Protein AF-A0A7C4CYZ6-F1 (afdb_monomer)

Structure (mmCIF, N/CA/C/O backbone):
data_AF-A0A7C4CYZ6-F1
#
_entry.id   AF-A0A7C4CYZ6-F1
#
loop_
_atom_site.group_PDB
_atom_site.id
_atom_site.type_symbol
_atom_site.label_atom_id
_atom_site.label_alt_id
_atom_site.label_comp_id
_atom_site.label_asym_id
_atom_site.label_entity_id
_atom_site.label_seq_id
_atom_site.pdbx_PDB_ins_code
_atom_site.Cartn_x
_atom_site.Cartn_y
_atom_site.Cartn_z
_atom_site.occupancy
_atom_site.B_iso_or_equiv
_atom_site.auth_seq_id
_atom_site.auth_comp_id
_atom_site.auth_asym_id
_atom_site.auth_atom_id
_atom_site.pdbx_PDB_model_num
ATOM 1 N N . MET A 1 1 ? -16.172 -1.487 -44.118 1.00 36.59 1 MET A N 1
ATOM 2 C CA . MET A 1 1 ? -16.147 -0.476 -43.038 1.00 36.59 1 MET A CA 1
ATOM 3 C C . MET A 1 1 ? -14.698 -0.252 -42.624 1.00 36.59 1 MET A C 1
ATOM 5 O O . MET A 1 1 ? -14.165 -1.010 -41.824 1.00 36.59 1 MET A O 1
ATOM 9 N N . GLN A 1 2 ? -14.034 0.709 -43.271 1.00 26.53 2 GLN A N 1
ATOM 10 C CA . GLN A 1 2 ? -12.641 1.084 -43.005 1.00 26.53 2 GLN A CA 1
ATOM 11 C C . GLN A 1 2 ? -12.553 1.828 -41.669 1.00 26.53 2 GLN A C 1
ATOM 13 O O . GLN A 1 2 ? -13.252 2.816 -41.460 1.00 26.53 2 GLN A O 1
ATOM 18 N N . ARG A 1 3 ? -11.702 1.335 -40.767 1.00 27.83 3 ARG A N 1
ATOM 19 C CA . ARG A 1 3 ? -11.314 2.029 -39.537 1.00 27.83 3 ARG A CA 1
ATOM 20 C C . ARG A 1 3 ? -10.273 3.088 -39.902 1.00 27.83 3 ARG A C 1
ATOM 22 O O . ARG A 1 3 ? -9.209 2.736 -40.405 1.00 27.83 3 ARG A O 1
ATOM 29 N N . LEU A 1 4 ? -10.595 4.363 -39.677 1.00 26.20 4 LEU A N 1
ATOM 30 C CA . LEU A 1 4 ? -9.618 5.450 -39.722 1.00 26.20 4 LEU A CA 1
ATOM 31 C C . LEU A 1 4 ? -8.568 5.211 -38.626 1.00 26.20 4 LEU A C 1
ATOM 33 O O . LEU A 1 4 ? -8.878 5.266 -37.439 1.00 26.20 4 LEU A O 1
ATOM 37 N N . LEU A 1 5 ? -7.331 4.948 -39.040 1.00 27.44 5 LEU A N 1
ATOM 38 C CA . LEU A 1 5 ? -6.142 5.095 -38.209 1.00 27.44 5 LEU A CA 1
ATOM 39 C C . LEU A 1 5 ? -5.816 6.589 -38.145 1.00 27.44 5 LEU A C 1
ATOM 41 O O . LEU A 1 5 ? -5.406 7.177 -39.144 1.00 27.44 5 LEU A O 1
ATOM 45 N N . ALA A 1 6 ? -6.022 7.211 -36.986 1.00 26.47 6 ALA A N 1
ATOM 46 C CA . ALA A 1 6 ? -5.481 8.534 -36.717 1.00 26.47 6 ALA A CA 1
ATOM 47 C C . ALA A 1 6 ? -3.963 8.392 -36.521 1.00 26.47 6 ALA A C 1
ATOM 49 O O . ALA A 1 6 ? -3.507 7.925 -35.479 1.00 26.47 6 ALA A O 1
ATOM 50 N N . LEU A 1 7 ? -3.182 8.744 -37.547 1.00 25.31 7 LEU A N 1
ATOM 51 C CA . LEU A 1 7 ? -1.745 8.965 -37.399 1.00 25.31 7 LEU A CA 1
ATOM 52 C C . LEU A 1 7 ? -1.545 10.212 -36.528 1.00 25.31 7 LEU A C 1
ATOM 54 O O . LEU A 1 7 ? -1.762 11.332 -36.990 1.00 25.31 7 LEU A O 1
ATOM 58 N N . LEU A 1 8 ? -1.110 10.025 -35.281 1.00 26.19 8 LEU A N 1
ATOM 59 C CA . LEU A 1 8 ? -0.457 11.091 -34.527 1.00 26.19 8 LEU A CA 1
ATOM 60 C C . LEU A 1 8 ? 0.902 11.361 -35.181 1.00 26.19 8 LEU A C 1
ATOM 62 O O . LEU A 1 8 ? 1.831 10.560 -35.087 1.00 26.19 8 LEU A O 1
ATOM 66 N N . ALA A 1 9 ? 1.001 12.487 -35.881 1.00 23.81 9 ALA A N 1
ATOM 67 C CA . ALA A 1 9 ? 2.264 13.005 -36.373 1.00 23.81 9 ALA A CA 1
ATOM 68 C C . ALA A 1 9 ? 3.066 13.565 -35.188 1.00 23.81 9 ALA A C 1
ATOM 70 O O . ALA A 1 9 ? 2.771 14.645 -34.681 1.00 23.81 9 ALA A O 1
ATOM 71 N N . VAL A 1 10 ? 4.084 12.826 -34.744 1.00 27.31 10 VAL A N 1
ATOM 72 C CA . VAL A 1 10 ? 5.100 13.338 -33.819 1.00 27.31 10 VAL A CA 1
ATOM 73 C C . VAL A 1 10 ? 6.021 14.253 -34.622 1.00 27.31 10 VAL A C 1
ATOM 75 O O . VAL A 1 10 ? 6.873 13.792 -35.380 1.00 27.31 10 VAL A O 1
ATOM 78 N N . VAL A 1 11 ? 5.835 15.564 -34.486 1.00 26.06 11 VAL A N 1
ATOM 79 C CA . VAL A 1 11 ? 6.785 16.548 -35.010 1.00 26.06 11 VAL A CA 1
ATOM 80 C C . VAL A 1 11 ? 7.950 16.627 -34.026 1.00 26.06 11 VAL A C 1
ATOM 82 O O . VAL A 1 11 ? 7.894 17.340 -33.028 1.00 26.06 11 VAL A O 1
ATOM 85 N N . ALA A 1 12 ? 9.008 15.862 -34.289 1.00 27.45 12 ALA A N 1
ATOM 86 C CA . ALA A 1 12 ? 10.264 15.990 -33.564 1.00 27.45 12 ALA A CA 1
ATOM 87 C C . ALA A 1 12 ? 11.017 17.224 -34.082 1.00 27.45 12 ALA A C 1
ATOM 89 O O . ALA A 1 12 ? 11.627 17.196 -35.152 1.00 27.45 12 ALA A O 1
ATOM 90 N N . VAL A 1 13 ? 10.977 18.322 -33.327 1.00 28.62 13 VAL A N 1
ATOM 91 C CA . VAL A 1 13 ? 11.904 19.439 -33.534 1.00 28.62 13 VAL A CA 1
ATOM 92 C C . VAL A 1 13 ? 13.263 19.003 -32.990 1.00 28.62 13 VAL A C 1
ATOM 94 O O . VAL A 1 13 ? 13.488 18.977 -31.782 1.00 28.62 13 VAL A O 1
ATOM 97 N N . VAL A 1 14 ? 14.170 18.613 -33.887 1.00 29.91 14 VAL A N 1
ATOM 98 C CA . VAL A 1 14 ? 15.553 18.270 -33.537 1.00 29.91 14 VAL A CA 1
ATOM 99 C C . VAL A 1 14 ? 16.339 19.567 -33.344 1.00 29.91 14 VAL A C 1
ATOM 101 O O . VAL A 1 14 ? 16.878 20.136 -34.291 1.00 29.91 14 VAL A O 1
ATOM 104 N N . GLY A 1 15 ? 16.374 20.052 -32.104 1.00 28.77 15 GLY A N 1
ATOM 105 C CA . GLY A 1 15 ? 17.320 21.069 -31.650 1.00 28.77 15 GLY A CA 1
ATOM 106 C C . GLY A 1 15 ? 18.630 20.411 -31.218 1.00 28.77 15 GLY A C 1
ATOM 107 O O . GLY A 1 15 ? 18.645 19.538 -30.354 1.00 28.77 15 GLY A O 1
ATOM 108 N N . SER A 1 16 ? 19.737 20.808 -31.836 1.00 29.73 16 SER A N 1
ATOM 109 C CA . SER A 1 16 ? 21.085 20.322 -31.539 1.00 29.73 16 SER A CA 1
ATOM 110 C C . SER A 1 16 ? 21.585 20.767 -30.156 1.00 29.73 16 SER A C 1
ATOM 112 O O . SER A 1 16 ? 21.611 21.964 -29.879 1.00 29.73 16 SER A O 1
ATOM 114 N N . GLY A 1 17 ? 22.117 19.829 -29.362 1.00 34.50 17 GLY A N 1
ATOM 115 C CA . GLY A 1 17 ? 23.226 20.117 -28.439 1.00 34.50 17 GLY A CA 1
ATOM 116 C C . GLY A 1 17 ? 22.916 20.400 -26.963 1.00 34.50 17 GLY A C 1
ATOM 117 O O . GLY A 1 17 ? 23.613 21.213 -26.369 1.00 34.50 17 GLY A O 1
ATOM 118 N N . ALA A 1 18 ? 21.949 19.718 -26.347 1.00 38.53 18 ALA A N 1
ATOM 119 C CA . ALA A 1 18 ? 21.855 19.581 -24.887 1.00 38.53 18 ALA A CA 1
ATOM 120 C C . ALA A 1 18 ? 21.268 18.201 -24.556 1.00 38.53 18 ALA A C 1
ATOM 122 O O . ALA A 1 18 ? 20.402 17.720 -25.287 1.00 38.53 18 ALA A O 1
ATOM 123 N N . GLN A 1 19 ? 21.748 17.535 -23.499 1.00 52.56 19 GLN A N 1
ATOM 124 C CA . GLN A 1 19 ? 21.093 16.311 -23.024 1.00 52.56 19 GLN A CA 1
ATOM 125 C C . GLN A 1 19 ? 19.620 16.633 -22.709 1.00 52.56 19 GLN A C 1
ATOM 127 O O . GLN A 1 19 ? 19.361 17.685 -22.117 1.00 52.56 19 GLN A O 1
ATOM 132 N N . PRO A 1 20 ? 18.658 15.791 -23.130 1.00 66.81 20 PRO A N 1
ATOM 133 C CA . PRO A 1 20 ? 17.247 16.060 -22.897 1.00 66.81 20 PRO A CA 1
ATOM 134 C C . PRO A 1 20 ? 16.978 16.139 -21.394 1.00 66.81 20 PRO A C 1
ATOM 136 O O . PRO A 1 20 ? 17.508 15.340 -20.622 1.00 66.81 20 PRO A O 1
ATOM 139 N N . LEU A 1 21 ? 16.166 17.116 -20.993 1.00 83.94 21 LEU A N 1
ATOM 140 C CA . LEU A 1 21 ? 15.685 17.247 -19.624 1.00 83.94 21 LEU A CA 1
ATOM 141 C C . LEU A 1 21 ? 14.997 15.939 -19.211 1.00 83.94 21 LEU A C 1
ATOM 143 O O . LEU A 1 21 ? 14.048 15.497 -19.859 1.00 83.94 21 LEU A O 1
ATOM 147 N N . GLU A 1 22 ? 15.470 15.321 -18.139 1.00 90.12 22 GLU A N 1
ATOM 148 C CA . GLU A 1 22 ? 14.852 14.135 -17.569 1.00 90.12 22 GLU A CA 1
ATOM 149 C C . GLU A 1 22 ? 13.747 14.572 -16.606 1.00 90.12 22 GLU A C 1
ATOM 151 O O . GLU A 1 22 ? 13.997 15.278 -15.633 1.00 90.12 22 GLU A O 1
ATOM 156 N N . ILE A 1 23 ? 12.508 14.170 -16.882 1.00 92.75 23 ILE A N 1
ATOM 157 C CA . ILE A 1 23 ? 11.365 14.400 -15.995 1.00 92.75 23 ILE A CA 1
ATOM 158 C C . ILE A 1 23 ? 10.938 13.035 -15.473 1.00 92.75 23 ILE A C 1
ATOM 160 O O . ILE A 1 23 ? 10.479 12.198 -16.252 1.00 92.75 23 ILE A O 1
ATOM 164 N N . VAL A 1 24 ? 11.084 12.798 -14.175 1.00 92.00 24 VAL A N 1
ATOM 165 C CA . VAL A 1 24 ? 10.643 11.580 -13.489 1.00 92.00 24 VAL A CA 1
ATOM 166 C C . VAL A 1 24 ? 9.426 11.908 -12.636 1.00 92.00 24 VAL A C 1
ATOM 168 O O . VAL A 1 24 ? 9.426 12.899 -11.914 1.00 92.00 24 VAL A O 1
ATOM 171 N N . VAL A 1 25 ? 8.386 11.087 -12.749 1.00 91.56 25 VAL A N 1
ATOM 172 C CA . VAL A 1 25 ? 7.200 11.145 -11.888 1.00 91.56 25 VAL A CA 1
ATOM 173 C C . VAL A 1 25 ? 7.366 10.071 -10.826 1.00 91.56 25 VAL A C 1
ATOM 175 O O . VAL A 1 25 ? 7.705 8.939 -11.176 1.00 91.56 25 VAL A O 1
ATOM 178 N N . ASP A 1 26 ? 7.155 10.431 -9.568 1.00 87.19 26 ASP A N 1
ATOM 179 C CA . ASP A 1 26 ? 7.154 9.513 -8.438 1.00 87.19 26 ASP A CA 1
ATOM 180 C C . ASP A 1 26 ? 5.806 9.597 -7.694 1.00 87.19 26 ASP A C 1
ATOM 182 O O . ASP A 1 26 ? 5.390 10.703 -7.331 1.00 87.19 26 ASP A O 1
ATOM 186 N N . PRO A 1 27 ? 5.100 8.469 -7.493 1.00 84.12 27 PRO A N 1
ATOM 187 C CA . PRO A 1 27 ? 5.407 7.143 -8.046 1.00 84.12 27 PRO A CA 1
ATOM 188 C C . PRO A 1 27 ? 5.305 7.113 -9.585 1.00 84.12 27 PRO A C 1
ATOM 190 O O . PRO A 1 27 ? 4.604 7.927 -10.182 1.00 84.12 27 PRO A O 1
ATOM 193 N N . GLU A 1 28 ? 5.993 6.168 -10.246 1.00 80.62 28 GLU A N 1
ATOM 194 C CA . GLU A 1 28 ? 6.045 6.082 -11.726 1.00 80.62 28 GLU A CA 1
ATOM 195 C C . GLU A 1 28 ? 4.651 5.923 -12.371 1.00 80.62 28 GLU A C 1
ATOM 197 O O . GLU A 1 28 ? 4.424 6.397 -13.486 1.00 80.62 28 GLU A O 1
ATOM 202 N N . TRP A 1 29 ? 3.714 5.310 -11.640 1.00 79.69 29 TRP A N 1
ATOM 203 C CA . TRP A 1 29 ? 2.326 5.058 -12.041 1.00 79.69 29 TRP A CA 1
ATOM 204 C C . TRP A 1 29 ? 1.375 5.481 -10.912 1.00 79.69 29 TRP A C 1
ATOM 206 O O . TRP A 1 29 ? 0.921 4.617 -10.158 1.00 79.69 29 TRP A O 1
ATOM 216 N N . PRO A 1 30 ? 1.124 6.791 -10.734 1.00 85.12 30 PRO A N 1
ATOM 217 C CA . PRO A 1 30 ? 0.329 7.271 -9.615 1.00 85.12 30 PRO A CA 1
ATOM 218 C C . PRO A 1 30 ? -1.150 6.938 -9.791 1.00 85.12 30 PRO A C 1
ATOM 220 O O . PRO A 1 30 ? -1.678 6.964 -10.905 1.00 85.12 30 PRO A O 1
ATOM 223 N N . ASP A 1 31 ? -1.838 6.681 -8.688 1.00 83.94 31 ASP A N 1
ATOM 224 C CA . ASP A 1 31 ? -3.295 6.731 -8.611 1.00 83.94 31 ASP A CA 1
ATOM 225 C C . ASP A 1 31 ? -3.781 8.050 -7.974 1.00 83.94 31 ASP A C 1
ATOM 227 O O . ASP A 1 31 ? -2.986 8.905 -7.578 1.00 83.94 31 ASP A O 1
ATOM 231 N N . TYR A 1 32 ? -5.099 8.272 -7.931 1.00 81.94 32 TYR A N 1
ATOM 232 C CA . TYR A 1 32 ? -5.665 9.527 -7.410 1.00 81.94 32 TYR A CA 1
ATOM 233 C C . TYR A 1 32 ? -5.473 9.721 -5.891 1.00 81.94 32 TYR A C 1
ATOM 235 O O . TYR A 1 32 ? -5.724 10.818 -5.379 1.00 81.94 32 TYR A O 1
ATOM 243 N N . ASP A 1 33 ? -5.061 8.678 -5.165 1.00 79.69 33 ASP A N 1
ATOM 244 C CA . ASP A 1 33 ? -4.754 8.722 -3.739 1.00 79.69 33 ASP A CA 1
ATOM 245 C C . ASP A 1 33 ? -3.250 8.911 -3.458 1.00 79.69 33 ASP A C 1
ATOM 247 O O . ASP A 1 33 ? -2.870 9.175 -2.312 1.00 79.69 33 ASP A O 1
ATOM 251 N N . ASP A 1 34 ? -2.389 8.856 -4.473 1.00 82.00 34 ASP A N 1
ATOM 252 C CA . ASP A 1 34 ? -0.954 9.088 -4.322 1.00 82.00 34 ASP A CA 1
ATOM 253 C C . ASP A 1 34 ? -0.619 10.589 -4.236 1.00 82.00 34 ASP A C 1
ATOM 255 O O . ASP A 1 34 ? -1.148 11.432 -4.967 1.00 82.00 34 ASP A O 1
ATOM 259 N N . ALA A 1 35 ? 0.311 10.942 -3.343 1.00 90.06 35 ALA A N 1
ATOM 260 C CA . ALA A 1 35 ? 0.964 12.248 -3.376 1.00 90.06 35 ALA A CA 1
ATOM 261 C C . ALA A 1 35 ? 2.105 12.199 -4.400 1.00 90.06 35 ALA A C 1
ATOM 263 O O . ALA A 1 35 ? 3.079 11.480 -4.205 1.00 90.06 35 ALA A O 1
ATOM 264 N N . ILE A 1 36 ? 1.965 12.956 -5.485 1.00 93.06 36 ILE A N 1
ATOM 265 C CA . ILE A 1 36 ? 2.860 12.917 -6.639 1.00 93.06 36 ILE A CA 1
ATOM 266 C C . ILE A 1 36 ? 3.978 13.943 -6.464 1.00 93.06 36 ILE A C 1
ATOM 268 O O . ILE A 1 36 ? 3.720 15.110 -6.149 1.00 93.06 36 ILE A O 1
ATOM 272 N N . THR A 1 37 ? 5.207 13.526 -6.752 1.00 95.06 37 THR A N 1
ATOM 273 C CA . THR A 1 37 ? 6.396 14.383 -6.802 1.00 95.06 37 THR A CA 1
ATOM 274 C C . THR A 1 37 ? 7.072 14.246 -8.160 1.00 95.06 37 THR A C 1
ATOM 276 O O . THR A 1 37 ? 7.213 13.149 -8.696 1.00 95.06 37 THR A O 1
ATOM 279 N N . LEU A 1 38 ? 7.495 15.369 -8.743 1.00 94.94 38 LEU A N 1
ATOM 280 C CA . LEU A 1 38 ? 8.320 15.369 -9.947 1.00 94.94 38 LEU A CA 1
ATOM 281 C C . LEU A 1 38 ? 9.786 15.567 -9.583 1.00 94.94 38 LEU A C 1
ATOM 283 O O . LEU A 1 38 ? 10.131 16.515 -8.877 1.00 94.94 38 LEU A O 1
ATOM 287 N N . TYR A 1 39 ? 10.647 14.738 -10.157 1.00 94.00 39 TYR A N 1
ATOM 288 C CA . TYR A 1 39 ? 12.087 14.945 -10.160 1.00 94.00 39 TYR A CA 1
ATOM 289 C C . TYR A 1 39 ? 12.519 15.396 -11.551 1.00 94.00 39 TYR A C 1
ATOM 291 O O . TYR A 1 39 ? 12.399 14.658 -12.528 1.00 94.00 39 TYR A O 1
ATOM 299 N N . ILE A 1 40 ? 13.003 16.631 -11.644 1.00 93.44 40 ILE A N 1
ATOM 300 C CA . ILE A 1 40 ? 13.473 17.229 -12.893 1.00 93.44 40 ILE A CA 1
ATOM 301 C C . ILE A 1 40 ? 15.000 17.269 -12.850 1.00 93.44 40 ILE A C 1
ATOM 303 O O . ILE A 1 40 ? 15.592 17.935 -11.996 1.00 93.44 40 ILE A O 1
ATOM 307 N N . GLY A 1 41 ? 15.633 16.540 -13.764 1.00 90.06 41 GLY A N 1
ATOM 308 C CA . GLY A 1 41 ? 17.074 16.347 -13.855 1.00 90.06 41 GLY A CA 1
ATOM 309 C C . GLY A 1 41 ? 17.640 16.750 -15.215 1.00 90.06 41 GLY A C 1
ATOM 310 O O . GLY A 1 41 ? 16.952 16.723 -16.232 1.00 90.06 41 GLY A O 1
ATOM 311 N N . GLY A 1 42 ? 18.914 17.129 -15.255 1.00 88.50 42 GLY A N 1
ATOM 312 C CA . GLY A 1 42 ? 19.623 17.378 -16.511 1.00 88.50 42 GLY A CA 1
ATOM 313 C C . GLY A 1 42 ? 20.919 18.151 -16.313 1.00 88.50 42 GLY A C 1
ATOM 314 O O . GLY A 1 42 ? 21.457 18.227 -15.208 1.00 88.50 42 GLY A O 1
ATOM 315 N N . THR A 1 43 ? 21.412 18.758 -17.386 1.00 85.50 43 THR A N 1
ATOM 316 C CA . THR A 1 43 ? 22.559 19.674 -17.357 1.00 85.50 43 THR A CA 1
ATOM 317 C C . THR A 1 43 ? 22.129 21.067 -17.792 1.00 85.50 43 THR A C 1
ATOM 319 O O . THR A 1 43 ? 21.413 21.210 -18.781 1.00 85.50 43 THR A O 1
ATOM 322 N N . TRP A 1 44 ? 22.598 22.089 -17.086 1.00 87.44 44 TRP A N 1
ATOM 323 C CA . TRP A 1 44 ? 22.411 23.493 -17.431 1.00 87.44 44 TRP A CA 1
ATOM 324 C C . TRP A 1 44 ? 23.740 24.131 -17.822 1.00 87.44 44 TRP A C 1
ATOM 326 O O . TRP A 1 44 ? 24.771 23.792 -17.255 1.00 87.44 44 TRP A O 1
ATOM 336 N N . ASP A 1 45 ? 23.729 25.057 -18.772 1.00 86.19 45 ASP A N 1
ATOM 337 C CA . ASP A 1 45 ? 24.924 25.599 -19.430 1.00 86.19 45 ASP A CA 1
ATOM 338 C C . ASP A 1 45 ? 25.466 26.898 -18.806 1.00 86.19 45 ASP A C 1
ATOM 340 O O . ASP A 1 45 ? 26.386 27.521 -19.350 1.00 86.19 45 ASP A O 1
ATOM 344 N N . SER A 1 46 ? 24.936 27.312 -17.651 1.00 83.56 46 SER A N 1
ATOM 345 C CA . SER A 1 46 ? 25.409 28.497 -16.930 1.00 83.56 46 SER A CA 1
ATOM 346 C C . SER A 1 46 ? 25.332 28.379 -15.403 1.00 83.56 46 SER A C 1
ATOM 348 O O . SER A 1 46 ? 24.643 27.519 -14.858 1.00 83.56 46 SER A O 1
ATOM 350 N N . LEU A 1 47 ? 25.996 29.305 -14.693 1.00 83.88 47 LEU A N 1
ATOM 351 C CA . LEU A 1 47 ? 25.853 29.464 -13.233 1.00 83.88 47 LEU A CA 1
ATOM 352 C C . LEU A 1 47 ? 24.440 29.891 -12.803 1.00 83.88 47 LEU A C 1
ATOM 354 O O . LEU A 1 47 ? 24.089 29.772 -11.632 1.00 83.88 47 LEU A O 1
ATOM 358 N N . CYS A 1 48 ? 23.628 30.386 -13.734 1.00 86.25 48 CYS A N 1
ATOM 359 C CA . CYS A 1 48 ? 22.252 30.792 -13.486 1.00 86.25 48 CYS A CA 1
ATOM 360 C C . CYS A 1 48 ? 21.322 29.590 -13.655 1.00 86.25 48 CYS A C 1
ATOM 362 O O . CYS A 1 48 ? 20.503 29.544 -14.574 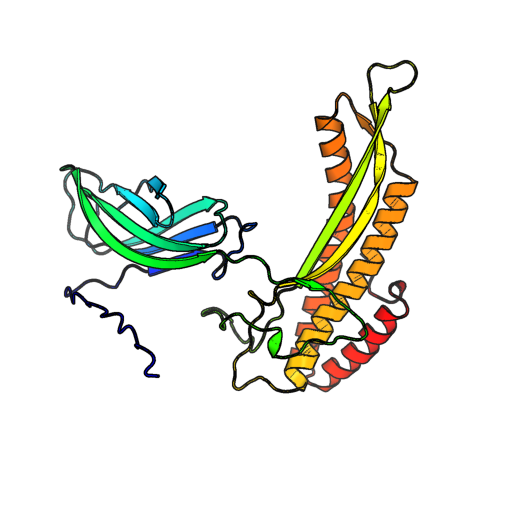1.00 86.25 48 CYS A O 1
ATOM 364 N N . THR A 1 49 ? 21.493 28.586 -12.795 1.00 85.75 49 THR A N 1
ATOM 365 C CA . THR A 1 49 ? 20.657 27.385 -12.808 1.00 85.75 49 THR A CA 1
ATOM 366 C C . THR A 1 49 ? 19.196 27.745 -12.501 1.00 85.75 49 THR A C 1
ATOM 368 O O . THR A 1 49 ? 18.938 28.553 -11.602 1.00 85.75 49 THR A O 1
ATOM 371 N N . PRO A 1 50 ? 18.223 27.181 -13.242 1.00 89.12 50 PRO A N 1
ATOM 372 C CA . PRO A 1 50 ? 16.810 27.403 -12.977 1.00 89.12 50 PRO A CA 1
ATOM 373 C C . PRO A 1 50 ? 16.445 26.944 -11.569 1.00 89.12 50 PRO A C 1
ATOM 375 O O . PRO A 1 50 ? 16.868 25.875 -11.126 1.00 89.12 50 PRO A O 1
ATOM 378 N N . ARG A 1 51 ? 15.642 27.750 -10.878 1.00 88.75 51 ARG A N 1
ATOM 379 C CA . ARG A 1 51 ? 15.216 27.497 -9.497 1.00 88.75 51 ARG A CA 1
ATOM 380 C C . ARG A 1 51 ? 13.792 27.991 -9.250 1.00 88.75 51 ARG A C 1
ATOM 382 O O . ARG A 1 51 ? 13.128 28.458 -10.174 1.00 88.75 51 ARG A O 1
ATOM 389 N N . ASP A 1 52 ? 13.356 27.891 -7.997 1.00 90.56 52 ASP A N 1
ATOM 390 C CA . ASP A 1 52 ? 12.071 28.391 -7.500 1.00 90.56 52 ASP A CA 1
ATOM 391 C C . ASP A 1 52 ? 10.873 27.846 -8.300 1.00 90.56 52 ASP A C 1
ATOM 393 O O . ASP A 1 52 ? 10.142 28.623 -8.924 1.00 90.56 52 ASP A O 1
ATOM 397 N N . PRO A 1 53 ? 10.682 26.509 -8.329 1.00 93.19 53 PRO A N 1
ATOM 398 C CA . PRO A 1 53 ? 9.622 25.893 -9.113 1.00 93.19 53 PRO A CA 1
ATOM 399 C C . PRO A 1 53 ? 8.246 26.369 -8.643 1.00 93.19 53 PRO A C 1
ATOM 401 O O . PRO A 1 53 ? 7.872 26.209 -7.482 1.00 93.19 53 PRO A O 1
ATOM 404 N N . LYS A 1 54 ? 7.471 26.931 -9.571 1.00 94.44 54 LYS A N 1
ATOM 405 C CA . LYS A 1 54 ? 6.063 27.280 -9.372 1.00 94.44 54 LYS A CA 1
ATOM 406 C C . LYS A 1 54 ? 5.196 26.349 -10.198 1.00 94.44 54 LYS A C 1
ATOM 408 O O . LYS A 1 54 ? 5.311 26.312 -11.422 1.00 94.44 54 LYS A O 1
ATOM 413 N N . VAL A 1 55 ? 4.328 25.614 -9.515 1.00 95.12 55 VAL A N 1
ATOM 414 C CA . VAL A 1 55 ? 3.420 24.647 -10.129 1.00 95.12 55 VAL A CA 1
ATOM 415 C C . VAL A 1 55 ? 2.050 25.278 -10.323 1.00 95.12 55 VAL A C 1
ATOM 417 O O . VAL A 1 55 ? 1.523 25.936 -9.428 1.00 95.12 55 VAL A O 1
ATOM 420 N N . SER A 1 56 ? 1.461 25.038 -11.487 1.00 94.56 56 SER A N 1
ATOM 421 C CA . SER A 1 56 ? 0.051 25.312 -11.759 1.00 94.56 56 SER A CA 1
ATOM 422 C C . SER A 1 56 ? -0.551 24.143 -12.524 1.00 94.56 56 SER A C 1
ATOM 424 O O . SER A 1 56 ? 0.088 23.605 -13.429 1.00 94.56 56 SER A O 1
ATOM 426 N N . VAL A 1 57 ? -1.768 23.753 -12.154 1.00 92.69 57 VAL A N 1
ATOM 427 C CA . VAL A 1 57 ? -2.513 22.678 -12.812 1.00 92.69 57 VAL A CA 1
ATOM 428 C C . VAL A 1 57 ? -3.720 23.305 -13.496 1.00 92.69 57 VAL A C 1
ATOM 430 O O . VAL A 1 57 ? -4.613 23.830 -12.834 1.00 92.69 57 VAL A O 1
ATOM 433 N N . GLU A 1 58 ? -3.727 23.276 -14.825 1.00 90.88 58 GLU A N 1
ATOM 434 C CA . GLU A 1 58 ? -4.780 23.844 -15.667 1.00 90.88 58 GLU A CA 1
ATOM 435 C C . GLU A 1 58 ? -5.395 22.713 -16.498 1.00 90.88 58 GLU A C 1
ATOM 437 O O . GLU A 1 58 ? -4.843 22.282 -17.511 1.00 90.88 58 GLU A O 1
ATOM 442 N N . GLY A 1 59 ? -6.530 22.179 -16.040 1.00 90.25 59 GLY A N 1
ATOM 443 C CA . GLY A 1 59 ? -7.149 21.009 -16.664 1.00 90.25 59 GLY A CA 1
ATOM 444 C C . GLY A 1 59 ? -6.229 19.784 -16.613 1.00 90.25 59 GLY A C 1
ATOM 445 O O . GLY A 1 59 ? -5.935 19.280 -15.532 1.00 90.25 59 GLY A O 1
ATOM 446 N N . ALA A 1 60 ? -5.793 19.315 -17.784 1.00 91.94 60 ALA A N 1
ATOM 447 C CA . ALA A 1 60 ? -4.894 18.169 -17.950 1.00 91.94 60 ALA A CA 1
ATOM 448 C C . ALA A 1 60 ? -3.409 18.567 -18.080 1.00 91.94 60 ALA A C 1
ATOM 450 O O . ALA A 1 60 ? -2.559 17.715 -18.321 1.00 91.94 60 ALA A O 1
ATOM 451 N N . THR A 1 61 ? -3.066 19.848 -17.932 1.00 95.50 61 THR A N 1
ATOM 452 C CA . THR A 1 61 ? -1.680 20.314 -18.063 1.00 95.50 61 THR A CA 1
ATOM 453 C C . THR A 1 61 ? -1.112 20.698 -16.701 1.00 95.50 61 THR A C 1
ATOM 455 O O . THR A 1 61 ? -1.640 21.577 -16.018 1.00 95.50 61 THR A O 1
ATOM 458 N N . VAL A 1 62 ? -0.001 20.066 -16.323 1.00 96.25 62 VAL A N 1
ATOM 459 C CA . VAL A 1 62 ? 0.813 20.440 -15.162 1.00 96.25 62 VAL A CA 1
ATOM 460 C C . VAL A 1 62 ? 1.954 21.321 -15.656 1.00 96.25 62 VAL A C 1
ATOM 462 O O . VAL A 1 62 ? 2.917 20.840 -16.250 1.00 96.25 62 VAL A 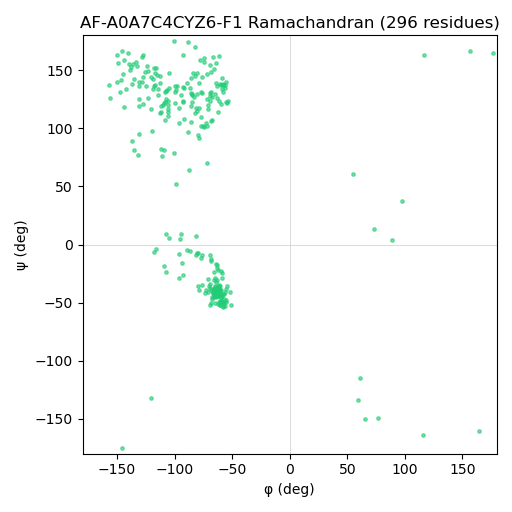O 1
ATOM 465 N N . ARG A 1 63 ? 1.860 22.629 -15.421 1.00 96.31 63 ARG A N 1
ATOM 466 C CA . ARG A 1 63 ? 2.923 23.577 -15.773 1.00 96.31 63 ARG A CA 1
ATOM 467 C C . ARG A 1 63 ? 3.859 23.779 -14.593 1.00 96.31 63 ARG A C 1
ATOM 469 O O . ARG A 1 63 ? 3.422 24.217 -13.527 1.00 96.31 63 ARG A O 1
ATOM 476 N N . VAL A 1 64 ? 5.144 23.521 -14.816 1.00 96.38 64 VAL A N 1
ATOM 477 C CA . VAL A 1 64 ? 6.228 23.814 -13.874 1.00 96.38 64 VAL A CA 1
ATOM 478 C C . VAL A 1 64 ? 7.033 24.988 -14.418 1.00 96.38 64 VAL A C 1
ATOM 480 O O . VAL A 1 64 ? 7.783 24.838 -15.380 1.00 96.38 64 VAL A O 1
ATOM 483 N N . ARG A 1 65 ? 6.877 26.159 -13.796 1.00 95.31 65 ARG A N 1
ATOM 484 C CA . ARG A 1 65 ? 7.641 27.369 -14.121 1.00 95.31 65 ARG A CA 1
ATOM 485 C C . ARG A 1 65 ? 8.872 27.481 -13.247 1.00 95.31 65 ARG A C 1
ATOM 487 O O . ARG A 1 65 ? 8.756 27.569 -12.028 1.00 95.31 65 ARG A O 1
ATOM 494 N N . LEU A 1 66 ? 10.031 27.550 -13.881 1.00 93.69 66 LEU A N 1
ATOM 495 C CA . LEU A 1 66 ? 11.317 27.799 -13.244 1.00 93.69 66 LEU A CA 1
ATOM 496 C C . LEU A 1 66 ? 11.759 29.235 -13.526 1.00 93.69 66 LEU A C 1
ATOM 498 O O . LEU A 1 66 ? 11.479 29.773 -14.595 1.00 93.69 66 LEU A O 1
ATOM 502 N N . SER A 1 67 ? 12.475 29.854 -12.595 1.00 91.88 67 SER A N 1
ATOM 503 C CA . SER A 1 67 ? 13.007 31.211 -12.765 1.00 91.88 67 SER A CA 1
ATOM 504 C C . SER A 1 67 ? 14.523 31.165 -12.941 1.00 91.88 67 SER A C 1
ATOM 506 O O . SER A 1 67 ? 15.215 30.514 -12.153 1.00 91.88 67 SER A O 1
ATOM 508 N N . VAL A 1 68 ? 15.052 31.858 -13.956 1.00 88.81 68 VAL A N 1
ATOM 509 C CA . VAL A 1 68 ? 16.504 32.071 -14.090 1.00 88.81 68 VAL A CA 1
ATOM 510 C C . VAL A 1 68 ? 16.913 33.284 -13.252 1.00 88.81 68 VAL A C 1
ATOM 512 O O . VAL A 1 68 ? 16.317 34.353 -13.402 1.00 88.81 68 VAL A O 1
ATOM 515 N N . PRO A 1 69 ? 17.938 33.170 -12.391 1.00 85.31 69 PRO A N 1
ATOM 516 C CA . PRO A 1 69 ? 18.504 34.323 -11.700 1.00 85.31 69 PRO A CA 1
ATOM 517 C C . PRO A 1 69 ? 18.979 35.402 -12.687 1.00 85.31 69 PRO A C 1
ATOM 519 O O . PRO A 1 69 ? 19.626 35.094 -13.685 1.00 85.31 69 PRO A O 1
ATOM 522 N N . GLY A 1 70 ? 18.694 36.674 -12.398 1.00 79.31 70 GLY A N 1
ATOM 523 C CA . GLY A 1 70 ? 19.282 37.797 -13.133 1.00 79.31 70 GLY A CA 1
ATOM 524 C C . GLY A 1 70 ? 20.747 38.044 -12.760 1.00 79.31 70 GLY A C 1
ATOM 525 O O . GLY A 1 70 ? 21.200 37.640 -11.690 1.00 79.31 70 GLY A O 1
ATOM 526 N N . GLY A 1 71 ? 21.476 38.752 -13.627 1.00 81.19 71 GLY A N 1
ATOM 527 C CA . GLY A 1 71 ? 22.874 39.137 -13.409 1.00 81.19 71 GLY A CA 1
ATOM 528 C C . GLY A 1 71 ? 23.841 38.513 -14.416 1.00 81.19 71 GLY A C 1
ATOM 529 O O . GLY A 1 71 ? 23.441 38.049 -15.482 1.00 81.19 71 GLY A O 1
ATOM 530 N N . ALA A 1 72 ? 25.138 38.535 -14.098 1.00 81.38 72 ALA A N 1
ATOM 531 C CA . ALA A 1 72 ? 26.148 37.885 -14.925 1.00 81.38 72 ALA A CA 1
ATOM 532 C C . ALA A 1 72 ? 26.007 36.358 -14.808 1.00 81.38 72 ALA A C 1
ATOM 534 O O . ALA A 1 72 ? 26.164 35.806 -13.721 1.00 81.38 72 ALA A O 1
ATOM 535 N N . CYS A 1 73 ? 25.761 35.686 -15.935 1.00 82.44 73 CYS A N 1
ATOM 536 C CA . CYS A 1 73 ? 25.627 34.231 -16.023 1.00 82.44 73 CYS A CA 1
ATOM 537 C C . CYS A 1 73 ? 26.802 33.627 -16.812 1.00 82.44 73 CYS A C 1
ATOM 539 O O . CYS A 1 73 ? 26.673 33.395 -18.017 1.00 82.44 73 CYS A O 1
ATOM 541 N N . PRO A 1 74 ? 27.971 33.393 -16.181 1.00 87.00 74 PRO A N 1
ATOM 542 C CA . PRO A 1 74 ? 29.082 32.708 -16.829 1.00 87.00 74 PRO A CA 1
ATOM 543 C C . PRO A 1 74 ? 28.664 31.342 -17.371 1.00 87.00 74 PRO A C 1
ATOM 545 O O . PRO A 1 74 ? 27.928 30.603 -16.711 1.00 87.00 74 PRO A O 1
ATOM 548 N N . LYS A 1 75 ? 29.167 31.008 -18.563 1.00 86.19 75 LYS A N 1
ATOM 549 C CA . LYS A 1 75 ? 28.953 29.701 -19.184 1.00 86.19 75 LYS A CA 1
ATOM 550 C C . LYS A 1 75 ? 29.737 28.634 -18.429 1.00 86.19 75 LYS A C 1
ATOM 552 O O . LYS A 1 75 ? 30.965 28.679 -18.390 1.00 86.19 75 LYS A O 1
ATOM 557 N N . VAL A 1 76 ? 29.023 27.683 -17.843 1.00 86.06 76 VAL A N 1
ATOM 558 C CA . VAL A 1 76 ? 29.571 26.514 -17.149 1.00 86.06 76 VAL A CA 1
ATOM 559 C C . VAL A 1 76 ? 28.510 25.423 -17.140 1.00 86.06 76 VAL A C 1
ATOM 561 O O . VAL A 1 76 ? 27.342 25.702 -16.897 1.00 86.06 76 VAL A O 1
ATOM 564 N N . SER A 1 77 ? 28.903 24.180 -17.400 1.00 85.62 77 SER A N 1
ATOM 565 C CA . SER A 1 77 ? 27.975 23.051 -17.351 1.00 85.62 77 SER A CA 1
ATOM 566 C C . SER A 1 77 ? 27.783 22.585 -15.907 1.00 85.62 77 SER A C 1
ATOM 568 O O . SER A 1 77 ? 28.739 22.123 -15.285 1.00 85.62 77 SER A O 1
ATOM 570 N N . LEU A 1 78 ? 26.562 22.671 -15.381 1.00 83.44 78 LEU A N 1
ATOM 571 C CA . LEU A 1 78 ? 26.202 22.249 -14.025 1.00 83.44 78 LEU A CA 1
ATOM 572 C C . LEU A 1 78 ? 25.034 21.259 -14.026 1.00 83.44 78 LEU A C 1
ATOM 574 O O . LEU A 1 78 ? 24.151 21.359 -14.877 1.00 83.44 78 LEU A O 1
ATOM 578 N N . PRO A 1 79 ? 24.986 20.317 -13.069 1.00 85.94 79 PRO A N 1
ATOM 579 C CA . PRO A 1 79 ? 23.834 19.442 -12.915 1.00 85.94 79 PRO A CA 1
ATOM 580 C C . PRO A 1 79 ? 22.619 20.235 -12.414 1.00 85.94 79 PRO A C 1
ATOM 582 O O . PRO A 1 79 ? 22.698 20.951 -11.416 1.00 85.94 79 PRO A O 1
ATOM 585 N N . LEU A 1 80 ? 21.483 20.065 -13.085 1.00 87.94 80 LEU A N 1
ATOM 586 C CA . LEU A 1 80 ? 20.173 20.517 -12.634 1.00 87.94 80 LEU A CA 1
ATOM 587 C C . LEU A 1 80 ? 19.481 19.361 -11.914 1.00 87.94 80 LEU A C 1
ATOM 589 O O . LEU A 1 80 ? 19.403 18.257 -12.454 1.00 87.94 80 LEU A O 1
ATOM 593 N N . ARG A 1 81 ? 18.993 19.617 -10.699 1.00 90.69 81 ARG A N 1
ATOM 594 C CA . ARG A 1 81 ? 18.169 18.686 -9.922 1.00 90.69 81 ARG A CA 1
ATOM 595 C C . ARG A 1 81 ? 17.126 19.481 -9.159 1.00 90.69 81 ARG A C 1
ATOM 597 O O . ARG A 1 81 ? 17.486 20.324 -8.340 1.00 90.69 81 ARG A O 1
ATOM 604 N N . LEU A 1 82 ? 15.860 19.226 -9.443 1.00 92.75 82 LEU A N 1
ATOM 605 C CA . LEU A 1 82 ? 14.734 19.868 -8.781 1.00 92.75 82 LEU A CA 1
ATOM 606 C C . LEU A 1 82 ? 13.743 18.806 -8.330 1.00 92.75 82 LEU A C 1
ATOM 608 O O . LEU A 1 82 ? 13.420 17.893 -9.088 1.00 92.75 82 LEU A O 1
ATOM 612 N N . GLU A 1 83 ? 13.255 18.970 -7.109 1.00 94.69 83 GLU A N 1
ATOM 613 C CA . GLU A 1 83 ? 12.152 18.206 -6.547 1.00 94.69 83 GLU A CA 1
ATOM 614 C C . GLU A 1 83 ? 10.931 19.121 -6.480 1.00 94.69 83 GLU A C 1
ATOM 616 O O . GLU A 1 83 ? 11.005 20.237 -5.960 1.00 94.69 83 GLU A O 1
ATOM 621 N N . VAL A 1 84 ? 9.828 18.678 -7.075 1.00 95.75 84 VAL A N 1
ATOM 622 C CA . VAL A 1 84 ? 8.628 19.491 -7.254 1.00 95.75 84 VAL A CA 1
ATOM 623 C C . VAL A 1 84 ? 7.413 18.691 -6.779 1.00 95.75 84 VAL A C 1
ATOM 625 O O . VAL A 1 84 ? 6.874 17.892 -7.549 1.00 95.75 84 VAL A O 1
ATOM 628 N N . PRO A 1 85 ? 6.969 18.874 -5.523 1.00 94.31 85 PRO A N 1
ATOM 629 C CA . PRO A 1 85 ? 5.779 18.200 -5.020 1.00 94.31 85 PRO A CA 1
ATOM 630 C C . PRO A 1 85 ? 4.528 18.766 -5.707 1.00 94.31 85 PRO A C 1
ATOM 632 O O . PRO A 1 85 ? 4.268 19.969 -5.654 1.00 94.31 85 PRO A O 1
ATOM 635 N N . LEU A 1 86 ? 3.746 17.899 -6.353 1.00 93.38 86 LEU A N 1
ATOM 636 C CA . LEU A 1 86 ? 2.454 18.242 -6.959 1.00 93.38 86 LEU A CA 1
ATOM 637 C C . LEU A 1 86 ? 1.284 17.997 -6.000 1.00 93.38 86 LEU A C 1
ATOM 639 O O . LEU A 1 86 ? 0.242 18.638 -6.122 1.00 93.38 86 LEU A O 1
ATOM 643 N N . GLY A 1 87 ? 1.448 17.067 -5.056 1.00 91.19 87 GLY A N 1
ATOM 644 C CA . GLY A 1 87 ? 0.351 16.579 -4.224 1.00 91.19 87 GLY A CA 1
ATOM 645 C C . GLY A 1 87 ? -0.537 15.598 -4.993 1.00 91.19 87 GLY A C 1
ATOM 646 O O . GLY A 1 87 ? -0.056 14.862 -5.848 1.00 91.19 87 GLY A O 1
ATOM 647 N N . ARG A 1 88 ? -1.830 15.552 -4.669 1.00 92.31 88 ARG A N 1
ATOM 648 C CA . ARG A 1 88 ? -2.779 14.615 -5.292 1.00 92.31 88 ARG A CA 1
ATOM 649 C C . ARG A 1 88 ? -3.402 15.231 -6.535 1.00 92.31 88 ARG A C 1
ATOM 651 O O . ARG A 1 88 ? -3.799 16.396 -6.518 1.00 92.31 88 ARG A O 1
ATOM 658 N N . LEU A 1 89 ? -3.546 14.428 -7.581 1.00 90.94 89 LEU A N 1
ATOM 659 C CA . LEU A 1 89 ? -4.241 14.811 -8.805 1.00 90.94 89 LEU A CA 1
ATOM 660 C C . LEU A 1 89 ? -5.457 13.913 -9.023 1.00 90.94 89 LEU A C 1
ATOM 662 O O . LEU A 1 89 ? -5.499 12.769 -8.578 1.00 90.94 89 LEU A O 1
ATOM 666 N N . ALA A 1 90 ? -6.473 14.445 -9.701 1.00 88.31 90 ALA A N 1
ATOM 667 C CA . ALA A 1 90 ? -7.623 13.644 -10.097 1.00 88.31 90 ALA A CA 1
ATOM 668 C C . ALA A 1 90 ? -7.206 12.598 -11.142 1.00 88.31 90 ALA A C 1
ATOM 670 O O . ALA A 1 90 ? -6.187 12.743 -11.808 1.00 88.31 90 ALA A O 1
ATOM 671 N N . ARG A 1 91 ? -8.016 11.554 -11.332 1.00 86.88 91 ARG A N 1
ATOM 672 C CA . ARG A 1 91 ? -7.770 10.570 -12.396 1.00 86.88 91 ARG A CA 1
ATOM 673 C C . ARG A 1 91 ? -7.721 11.243 -13.774 1.00 86.88 91 ARG A C 1
ATOM 675 O O . ARG A 1 91 ? -8.591 12.058 -14.094 1.00 86.88 91 ARG A O 1
ATOM 682 N N . GLY A 1 92 ? -6.778 10.846 -14.619 1.00 87.12 92 GLY A N 1
ATOM 683 C CA . GLY A 1 92 ? -6.668 11.398 -15.966 1.00 87.12 92 GLY A CA 1
ATOM 684 C C . GLY A 1 92 ? -5.278 11.287 -16.573 1.00 87.12 92 GLY A C 1
ATOM 685 O O . GLY A 1 92 ? -4.302 10.993 -15.892 1.00 87.12 92 GLY A O 1
ATOM 686 N N . LEU A 1 93 ? -5.205 11.517 -17.883 1.00 88.44 93 LEU A N 1
ATOM 687 C CA . LEU A 1 93 ? -3.941 11.728 -18.579 1.00 88.44 93 LEU A CA 1
ATOM 688 C C . LEU A 1 93 ? -3.517 13.180 -18.366 1.00 88.44 93 LEU A C 1
ATOM 690 O O . LEU A 1 93 ? -4.319 14.084 -18.600 1.00 88.44 93 LEU A O 1
ATOM 694 N N . TYR A 1 94 ? -2.274 13.378 -17.944 1.00 93.88 94 TYR A N 1
ATOM 695 C CA . TYR A 1 94 ? -1.675 14.684 -17.738 1.00 93.88 94 TYR A CA 1
ATOM 696 C C . TYR A 1 94 ? -0.441 14.861 -18.612 1.00 93.88 94 TYR A C 1
ATOM 698 O O . TYR A 1 94 ? 0.354 13.938 -18.785 1.00 93.88 94 TYR A O 1
ATOM 706 N N . GLU A 1 95 ? -0.245 16.082 -19.097 1.00 95.56 95 GLU A N 1
ATOM 707 C CA . GLU A 1 95 ? 1.005 16.516 -19.713 1.00 95.56 95 GLU A CA 1
ATOM 708 C C . GLU A 1 95 ? 1.745 17.448 -18.749 1.00 95.56 95 GLU A C 1
ATOM 710 O O . GLU A 1 95 ? 1.233 18.500 -18.355 1.00 95.56 95 GLU A O 1
ATOM 715 N N . ILE A 1 96 ? 2.958 17.063 -18.360 1.00 96.00 96 ILE A N 1
ATOM 716 C CA . ILE A 1 96 ? 3.888 17.926 -17.636 1.00 96.00 96 ILE A CA 1
ATOM 717 C C . ILE A 1 96 ? 4.606 18.780 -18.664 1.00 96.00 96 ILE A C 1
ATOM 719 O O . ILE A 1 96 ? 5.237 18.243 -19.571 1.00 96.00 96 ILE A O 1
ATOM 723 N N . VAL A 1 97 ? 4.581 20.093 -18.477 1.00 95.88 97 VAL A N 1
ATOM 724 C CA . VAL A 1 97 ? 5.356 21.044 -19.273 1.00 95.88 97 VAL A CA 1
ATOM 725 C C . VAL A 1 97 ? 6.275 21.805 -18.332 1.00 95.88 97 VAL A C 1
ATOM 727 O O . VAL A 1 97 ? 5.814 22.526 -17.444 1.00 95.88 97 VAL A O 1
ATOM 730 N N . VAL A 1 98 ? 7.584 21.642 -18.520 1.00 95.00 98 VAL A N 1
ATOM 731 C CA . VAL A 1 98 ? 8.596 22.387 -17.771 1.00 95.00 98 VAL A CA 1
ATOM 732 C C . VAL A 1 98 ? 9.022 23.575 -18.611 1.00 95.00 98 VAL A C 1
ATOM 734 O O . VAL A 1 98 ? 9.573 23.413 -19.700 1.00 95.00 98 VAL A O 1
ATOM 737 N N . GLU A 1 99 ? 8.784 24.775 -18.100 1.00 94.31 99 GLU A N 1
ATOM 738 C CA . GLU A 1 99 ? 9.171 26.024 -18.743 1.00 94.31 99 GLU A CA 1
ATOM 739 C C . GLU A 1 99 ? 10.059 26.847 -17.817 1.00 94.31 99 GLU A C 1
ATOM 741 O O . GLU A 1 99 ? 9.954 26.792 -16.592 1.00 94.31 99 GLU A O 1
ATOM 746 N N . VAL A 1 100 ? 10.958 27.618 -18.408 1.00 92.81 100 VAL A N 1
ATOM 747 C CA . VAL A 1 100 ? 11.818 28.542 -17.682 1.00 92.81 100 VAL A CA 1
ATOM 748 C C . VAL A 1 100 ? 11.527 29.963 -18.137 1.00 92.81 100 VAL A C 1
ATOM 750 O O . VAL A 1 100 ? 11.389 30.215 -19.333 1.00 92.81 100 VAL A O 1
ATOM 753 N N . VAL A 1 101 ? 11.440 30.876 -17.177 1.00 92.88 101 VAL A N 1
ATOM 754 C CA . VAL A 1 101 ? 11.241 32.307 -17.390 1.00 92.88 101 VAL A CA 1
ATOM 755 C C . VAL A 1 101 ? 12.562 33.019 -17.130 1.00 92.88 101 VAL A C 1
ATOM 757 O O . VAL A 1 101 ? 13.169 32.863 -16.065 1.00 92.88 101 VAL A O 1
ATOM 760 N N . ASP A 1 102 ? 13.029 33.766 -18.122 1.00 86.44 102 ASP A N 1
ATOM 761 C CA . ASP A 1 102 ? 14.243 34.565 -18.007 1.00 86.44 102 ASP A CA 1
ATOM 762 C C . ASP A 1 102 ? 13.978 35.925 -17.319 1.00 86.44 102 ASP A C 1
ATOM 764 O O . ASP A 1 102 ? 12.824 36.310 -17.109 1.00 86.44 102 ASP A O 1
ATOM 768 N N . PRO A 1 103 ? 15.026 36.692 -16.963 1.00 85.31 103 PRO A N 1
ATOM 769 C CA . PRO A 1 103 ? 14.854 38.001 -16.331 1.00 85.31 103 PRO A CA 1
ATOM 770 C C . PRO A 1 103 ? 14.130 39.044 -17.199 1.00 85.31 103 PRO A C 1
ATOM 772 O O . PRO A 1 103 ? 13.665 40.047 -16.664 1.00 85.31 103 PRO A O 1
ATOM 775 N N . SER A 1 104 ? 14.041 38.835 -18.519 1.00 85.50 104 SER A N 1
ATOM 776 C CA . SER A 1 104 ? 13.268 39.694 -19.428 1.00 85.50 104 SER A CA 1
ATOM 777 C C . SER A 1 104 ? 11.772 39.358 -19.431 1.00 85.50 104 SER A C 1
ATOM 779 O O . SER A 1 104 ? 10.971 40.112 -19.980 1.00 85.50 104 SER A O 1
ATOM 781 N N . GLY A 1 105 ? 11.388 38.251 -18.786 1.00 83.25 105 GLY A N 1
ATOM 782 C CA . GLY A 1 105 ? 10.025 37.734 -18.747 1.00 83.25 105 GLY A CA 1
ATOM 783 C C . GLY A 1 105 ? 9.695 36.785 -19.899 1.00 83.25 105 GLY A C 1
ATOM 784 O O . GLY A 1 105 ? 8.551 36.340 -19.998 1.00 83.25 105 GLY A O 1
ATOM 785 N N . ALA A 1 106 ? 10.659 36.448 -20.761 1.00 86.88 106 ALA A N 1
ATOM 786 C CA . ALA A 1 106 ? 10.435 35.494 -21.838 1.00 86.88 106 ALA A CA 1
ATOM 787 C C . ALA A 1 106 ? 10.444 34.061 -21.287 1.00 86.88 106 ALA A C 1
ATOM 789 O O . ALA A 1 106 ? 11.341 33.664 -20.539 1.00 86.88 106 ALA A O 1
ATOM 790 N N . ALA A 1 107 ? 9.430 33.280 -21.666 1.00 89.06 107 ALA A N 1
ATOM 791 C CA . ALA A 1 107 ? 9.298 31.880 -21.286 1.00 89.06 107 ALA A CA 1
ATOM 792 C C . ALA A 1 107 ? 9.770 30.960 -22.420 1.00 89.06 107 ALA A C 1
ATOM 794 O O . ALA A 1 107 ? 9.416 31.168 -23.582 1.00 89.06 107 ALA A O 1
ATOM 795 N N . ARG A 1 108 ? 10.534 29.914 -22.085 1.00 90.94 108 ARG A N 1
ATOM 796 C CA . ARG A 1 108 ? 10.906 28.836 -23.018 1.00 90.94 108 ARG A CA 1
ATOM 797 C C . ARG A 1 108 ? 10.647 27.464 -22.406 1.00 90.94 108 ARG A C 1
ATOM 799 O O . ARG A 1 108 ? 10.940 27.244 -21.233 1.00 90.94 108 ARG A O 1
ATOM 806 N N . ILE A 1 109 ? 10.146 26.531 -23.211 1.00 91.75 109 ILE A N 1
ATOM 807 C CA . ILE A 1 109 ? 9.920 25.142 -22.793 1.00 91.75 109 ILE A CA 1
ATOM 808 C C . ILE A 1 109 ? 11.265 24.407 -22.762 1.00 91.75 109 ILE A C 1
ATOM 810 O O . ILE A 1 109 ? 12.042 24.479 -23.713 1.00 91.75 109 ILE A O 1
ATOM 814 N N . LEU A 1 110 ? 11.540 23.718 -21.657 1.00 90.00 110 LEU A N 1
ATOM 815 C CA . LEU A 1 110 ? 12.726 22.880 -21.468 1.00 90.00 110 LEU A CA 1
ATOM 816 C C . LEU A 1 110 ? 12.456 21.405 -21.777 1.00 90.00 110 LEU A C 1
ATOM 818 O O . LEU A 1 110 ? 13.366 20.689 -22.185 1.00 90.00 110 LEU A O 1
ATOM 822 N N . GLY A 1 111 ? 11.218 20.95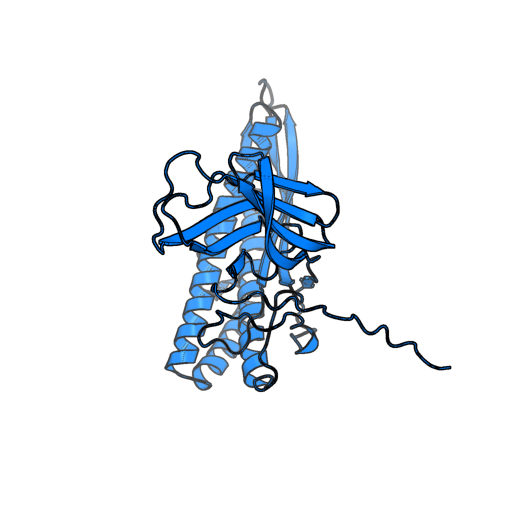7 -21.589 1.00 89.12 111 GLY A N 1
ATOM 823 C CA . GLY A 1 111 ? 10.790 19.601 -21.899 1.00 89.12 111 GLY A CA 1
ATOM 824 C C . GLY A 1 111 ? 9.345 19.361 -21.488 1.00 89.12 111 GLY A C 1
ATOM 825 O O . GLY A 1 111 ? 8.769 20.135 -20.718 1.00 89.12 111 GLY A O 1
ATOM 826 N N . SER A 1 112 ? 8.773 18.275 -21.998 1.00 92.38 112 SER A N 1
ATOM 827 C CA . SER A 1 112 ? 7.470 17.782 -21.570 1.00 92.38 112 SER A CA 1
ATOM 828 C C . SER A 1 112 ? 7.477 16.268 -21.392 1.00 92.38 112 SER A C 1
ATOM 830 O O . SER A 1 112 ? 8.313 15.557 -21.955 1.00 92.38 112 SER A O 1
ATOM 832 N N . ARG A 1 113 ? 6.566 15.779 -20.551 1.00 90.94 113 ARG A N 1
ATOM 833 C CA . ARG A 1 113 ? 6.339 14.350 -20.324 1.00 90.94 113 ARG A CA 1
ATOM 834 C C . ARG A 1 113 ? 4.868 14.106 -20.025 1.00 90.94 113 ARG A C 1
ATOM 836 O O . ARG A 1 113 ? 4.307 14.743 -19.141 1.00 90.94 113 ARG A O 1
ATOM 843 N N . GLU A 1 114 ? 4.278 13.129 -20.698 1.00 91.94 114 GLU A N 1
ATOM 844 C CA . GLU A 1 114 ? 2.957 12.622 -20.338 1.00 91.94 114 GLU A CA 1
ATOM 845 C C . GLU A 1 114 ? 3.045 11.607 -19.192 1.00 91.94 114 GLU A C 1
ATOM 847 O O . GLU A 1 114 ? 3.995 10.819 -19.095 1.00 91.94 114 GLU A O 1
ATOM 852 N N . PHE A 1 115 ? 2.037 11.613 -18.326 1.00 89.12 115 PHE A N 1
ATOM 853 C CA . PHE A 1 115 ? 1.821 10.576 -17.324 1.00 89.12 115 PHE A CA 1
ATOM 854 C C . PHE A 1 115 ? 0.328 10.409 -17.045 1.00 89.12 115 PHE A C 1
ATOM 856 O O . PHE A 1 115 ? -0.474 11.310 -17.285 1.00 89.12 115 PHE A O 1
ATOM 863 N N . TYR A 1 116 ? -0.058 9.238 -16.553 1.00 86.00 116 TYR A N 1
ATOM 864 C CA . TYR A 1 116 ? -1.451 8.914 -16.275 1.00 86.00 116 TYR A CA 1
ATOM 865 C C . TYR A 1 116 ? -1.654 8.729 -14.775 1.00 86.00 116 TYR A C 1
ATOM 867 O O . TYR A 1 116 ? -0.933 7.954 -14.154 1.00 86.00 116 TYR A O 1
ATOM 875 N N . VAL A 1 117 ? -2.647 9.425 -14.221 1.00 86.75 117 VAL A N 1
ATOM 876 C CA . VAL A 1 117 ? -3.139 9.212 -12.859 1.00 86.75 117 VAL A CA 1
ATOM 877 C C . VAL A 1 117 ? -4.286 8.214 -12.932 1.00 86.75 117 VAL A C 1
ATOM 879 O O . VAL A 1 117 ? -5.368 8.517 -13.451 1.00 86.75 117 VAL A O 1
ATOM 882 N N . ALA A 1 118 ? -4.033 7.002 -12.454 1.00 77.88 118 ALA A N 1
ATOM 883 C CA . ALA A 1 118 ? -4.961 5.894 -12.547 1.00 77.88 118 ALA A CA 1
ATOM 884 C C . ALA A 1 118 ? -6.090 5.971 -11.510 1.00 77.88 118 ALA A C 1
ATOM 886 O O . ALA A 1 118 ? -5.998 6.602 -10.458 1.00 77.88 118 ALA A O 1
ATOM 887 N N . GLN A 1 119 ? -7.183 5.274 -11.814 1.00 80.12 119 GLN A N 1
ATOM 888 C CA . GLN A 1 119 ? -8.050 4.734 -10.774 1.00 80.12 119 GLN A CA 1
ATOM 889 C C . GLN A 1 119 ? -7.482 3.362 -10.387 1.00 80.12 119 GLN A C 1
ATOM 891 O O . GLN A 1 119 ? -7.186 2.585 -11.305 1.00 80.12 119 GLN A O 1
ATOM 896 N N . PRO A 1 120 ? -7.358 3.027 -9.092 1.00 77.44 120 PRO A N 1
ATOM 897 C CA . PRO A 1 120 ? -6.942 1.693 -8.711 1.00 77.44 120 PRO A CA 1
ATOM 898 C C . PRO A 1 120 ? -7.914 0.655 -9.264 1.00 77.44 120 PRO A C 1
ATOM 900 O O . PRO A 1 120 ? -9.139 0.801 -9.166 1.00 77.44 120 PRO A O 1
ATOM 903 N N . ASN A 1 121 ? -7.370 -0.401 -9.856 1.00 88.25 121 ASN A N 1
ATOM 904 C CA . ASN A 1 121 ? -8.157 -1.525 -10.348 1.00 88.25 121 ASN A CA 1
ATOM 905 C C . ASN A 1 121 ? -8.057 -2.651 -9.328 1.00 88.25 121 ASN A C 1
ATOM 907 O O . ASN A 1 121 ? -7.259 -3.580 -9.476 1.00 88.25 121 ASN A O 1
ATOM 911 N N . TRP A 1 122 ? -8.842 -2.506 -8.259 1.00 91.88 122 TRP A N 1
ATOM 912 C CA . TRP A 1 122 ? -8.775 -3.395 -7.113 1.00 91.88 122 TRP A CA 1
ATOM 913 C C . TRP A 1 122 ? -9.250 -4.801 -7.442 1.00 91.88 122 TRP A C 1
ATOM 915 O O . TRP A 1 122 ? -10.385 -5.029 -7.865 1.00 91.88 122 TRP A O 1
ATOM 925 N N . LEU A 1 123 ? -8.394 -5.756 -7.118 1.00 95.31 123 LEU A N 1
ATOM 926 C CA . LEU A 1 123 ? -8.734 -7.157 -7.019 1.00 95.31 123 LEU A CA 1
ATOM 927 C C . LEU A 1 123 ? -8.653 -7.600 -5.562 1.00 95.31 123 LEU A C 1
ATOM 929 O O . LEU A 1 123 ? -7.588 -7.564 -4.961 1.00 95.31 123 LEU A O 1
ATOM 933 N N . TYR A 1 124 ? -9.768 -8.060 -5.007 1.00 96.19 124 TYR A N 1
ATOM 934 C CA . TYR A 1 124 ? -9.815 -8.593 -3.649 1.00 96.19 124 TYR A CA 1
ATOM 935 C C . TYR A 1 124 ? -9.327 -10.034 -3.600 1.00 96.19 124 TYR A C 1
ATOM 937 O O . TYR A 1 124 ? -9.562 -10.814 -4.528 1.00 96.19 124 TYR A O 1
ATOM 945 N N . TRP A 1 125 ? -8.696 -10.395 -2.484 1.00 97.75 125 TRP A N 1
ATOM 946 C CA . TRP A 1 125 ? -8.293 -11.774 -2.254 1.00 97.75 125 TRP A CA 1
ATOM 947 C C . TRP A 1 125 ? -9.520 -12.677 -2.145 1.00 97.75 125 TRP A C 1
ATOM 949 O O . TRP A 1 125 ? -10.444 -12.398 -1.377 1.00 97.75 125 TRP A O 1
ATOM 959 N N . MET A 1 126 ? -9.528 -13.777 -2.897 1.00 96.00 126 MET A N 1
ATOM 960 C CA . MET A 1 126 ? -10.563 -14.803 -2.815 1.00 96.00 126 MET A CA 1
ATOM 961 C C . MET A 1 126 ? -9.937 -16.185 -2.992 1.00 96.00 126 MET A C 1
ATOM 963 O O . MET A 1 126 ? -9.178 -16.416 -3.931 1.00 96.00 126 MET A O 1
ATOM 967 N N . SER A 1 127 ? -10.315 -17.136 -2.136 1.00 93.88 127 SER A N 1
ATOM 968 C CA . SER A 1 127 ? -9.765 -18.501 -2.154 1.00 93.88 127 SER A CA 1
ATOM 969 C C . SER A 1 127 ? -10.043 -19.267 -3.451 1.00 93.88 127 SER A C 1
ATOM 971 O O . SER A 1 127 ? -9.344 -20.227 -3.759 1.00 93.88 127 SER A O 1
ATOM 973 N N . ASN A 1 128 ? -11.067 -18.862 -4.204 1.00 95.31 128 ASN A N 1
ATOM 974 C CA . ASN A 1 128 ? -11.496 -19.482 -5.456 1.00 95.31 128 ASN A CA 1
ATOM 975 C C . ASN A 1 128 ? -11.107 -18.680 -6.712 1.00 95.31 128 ASN A C 1
ATOM 977 O O . ASN A 1 128 ? -11.510 -19.058 -7.810 1.00 95.31 128 ASN A O 1
ATOM 981 N N . ARG A 1 129 ? -10.345 -17.587 -6.571 1.00 96.56 129 ARG A N 1
ATOM 982 C CA . ARG A 1 129 ? -9.844 -16.781 -7.691 1.00 96.56 129 ARG A CA 1
ATOM 983 C C . ARG A 1 129 ? -8.363 -16.454 -7.463 1.00 96.56 129 ARG A C 1
ATOM 985 O O . ARG A 1 129 ? -8.062 -15.352 -6.998 1.00 96.56 129 ARG A O 1
ATOM 992 N N . PRO A 1 130 ? -7.447 -17.387 -7.781 1.00 96.94 130 PRO A N 1
ATOM 993 C CA . PRO A 1 130 ? -6.021 -17.083 -7.776 1.00 96.94 130 PRO A CA 1
ATOM 994 C C . PRO A 1 130 ? -5.694 -15.972 -8.787 1.00 96.94 130 PRO A C 1
ATOM 996 O O . PRO A 1 130 ? -6.486 -15.675 -9.688 1.00 96.94 130 PRO A O 1
ATOM 999 N N . LEU A 1 131 ? -4.521 -15.365 -8.625 1.00 98.31 131 LEU A N 1
ATOM 1000 C CA . LEU A 1 131 ? -3.952 -14.425 -9.579 1.00 98.31 131 LEU A CA 1
ATOM 1001 C C . LEU A 1 131 ? -3.771 -15.094 -10.936 1.00 98.31 131 LEU A C 1
ATOM 1003 O O . LEU A 1 131 ? -3.387 -16.261 -11.037 1.00 98.31 131 LEU A O 1
ATOM 1007 N N . ALA A 1 132 ? -4.016 -14.311 -11.975 1.00 98.25 132 ALA A N 1
ATOM 1008 C CA . ALA A 1 132 ? -3.725 -14.667 -13.351 1.00 98.25 132 ALA A CA 1
ATOM 1009 C C . ALA A 1 132 ? -2.889 -13.560 -14.003 1.00 98.25 132 ALA A C 1
ATOM 1011 O O . ALA A 1 132 ? -2.822 -12.439 -13.498 1.00 98.25 132 ALA A O 1
ATOM 1012 N N . TRP A 1 133 ? -2.240 -13.837 -15.134 1.00 98.19 133 TRP A N 1
ATOM 1013 C CA . TRP A 1 133 ? -1.400 -12.831 -15.801 1.00 98.19 133 TRP A CA 1
ATOM 1014 C C . TRP A 1 133 ? -2.189 -11.612 -16.294 1.00 98.19 133 TRP A C 1
ATOM 1016 O O . TRP A 1 133 ? -1.624 -10.534 -16.472 1.00 98.19 133 TRP A O 1
ATOM 1026 N N . GLU A 1 134 ? -3.500 -11.756 -16.461 1.00 97.06 134 GLU A N 1
ATOM 1027 C CA . GLU A 1 134 ? -4.450 -10.686 -16.757 1.00 97.06 134 GLU A CA 1
ATOM 1028 C C . GLU A 1 134 ? -4.643 -9.716 -15.578 1.00 97.06 134 GLU A C 1
ATOM 1030 O O . GLU A 1 134 ? -5.289 -8.677 -15.731 1.00 97.06 134 GLU A O 1
ATOM 1035 N N . ASP A 1 135 ? -4.106 -10.030 -14.397 1.00 97.44 135 ASP A N 1
ATOM 1036 C CA . ASP A 1 135 ? -4.090 -9.148 -13.231 1.00 97.44 135 ASP A CA 1
ATOM 1037 C C . ASP A 1 135 ? -2.857 -8.226 -13.180 1.00 97.44 135 ASP A C 1
ATOM 1039 O O . ASP A 1 135 ? -2.811 -7.340 -12.334 1.00 97.44 135 ASP A O 1
ATOM 1043 N N . PHE A 1 136 ? -1.906 -8.367 -14.112 1.00 96.44 136 PHE A N 1
ATOM 1044 C CA . PHE A 1 136 ? -0.679 -7.566 -14.198 1.00 96.44 136 PHE A CA 1
ATOM 1045 C C . PHE A 1 136 ? -0.748 -6.632 -15.412 1.00 96.44 136 PHE A C 1
ATOM 1047 O O . PHE A 1 136 ? -0.262 -6.958 -16.502 1.00 96.44 136 PHE A O 1
ATOM 1054 N N . LEU A 1 137 ? -1.432 -5.497 -15.242 1.00 91.81 137 LEU A N 1
ATOM 1055 C CA . LEU A 1 137 ? -1.747 -4.560 -16.325 1.00 91.81 137 LEU A CA 1
ATOM 1056 C C . LEU A 1 137 ? -0.717 -3.435 -16.466 1.00 91.81 137 LEU A C 1
ATOM 1058 O O . LEU A 1 137 ? -0.698 -2.764 -17.499 1.00 91.81 137 LEU A O 1
ATOM 1062 N N . ALA A 1 138 ? 0.127 -3.227 -15.455 1.00 88.81 138 ALA A N 1
ATOM 1063 C CA . ALA A 1 138 ? 1.155 -2.202 -15.492 1.00 88.81 138 ALA A CA 1
ATOM 1064 C C . ALA A 1 138 ? 2.338 -2.633 -16.375 1.00 88.81 138 ALA A C 1
ATOM 1066 O O . ALA A 1 138 ? 2.722 -3.811 -16.385 1.00 88.81 138 ALA A O 1
ATOM 1067 N N . PRO A 1 139 ? 2.963 -1.696 -17.105 1.00 87.19 139 PRO A N 1
ATOM 1068 C CA . PRO A 1 139 ? 4.236 -1.966 -17.754 1.00 87.19 139 PRO A CA 1
ATOM 1069 C C . PRO A 1 139 ? 5.354 -2.132 -16.701 1.00 87.19 139 PRO A C 1
ATOM 1071 O O . PRO A 1 139 ? 5.314 -1.484 -15.654 1.00 87.19 139 PRO A O 1
ATOM 1074 N N . PRO A 1 140 ? 6.379 -2.963 -16.970 1.00 89.06 140 PRO A N 1
ATOM 1075 C CA . PRO A 1 140 ? 7.532 -3.098 -16.084 1.00 89.06 140 PRO A CA 1
ATOM 1076 C C . PRO A 1 140 ? 8.248 -1.751 -15.861 1.00 89.06 140 PRO A C 1
ATOM 1078 O O . PRO A 1 140 ? 8.563 -1.075 -16.847 1.00 89.06 140 PRO A O 1
ATOM 1081 N N . PRO A 1 141 ? 8.551 -1.366 -14.607 1.00 84.12 141 PRO A N 1
ATOM 1082 C CA . PRO A 1 141 ? 9.227 -0.114 -14.307 1.00 84.12 141 PRO A CA 1
ATOM 1083 C C . PRO A 1 141 ? 10.684 -0.150 -14.775 1.00 84.12 141 PRO A C 1
ATOM 1085 O O . PRO A 1 141 ? 11.324 -1.209 -14.870 1.00 84.12 141 PRO A O 1
ATOM 1088 N N . ARG A 1 142 ? 11.245 1.033 -15.058 1.00 79.88 142 ARG A N 1
ATOM 1089 C CA . ARG A 1 142 ? 12.646 1.143 -15.509 1.00 79.88 142 ARG A CA 1
ATOM 1090 C C . ARG A 1 142 ? 13.628 0.682 -14.431 1.00 79.88 142 ARG A C 1
ATOM 1092 O O . ARG A 1 142 ? 14.588 -0.019 -14.741 1.00 79.88 142 ARG A O 1
ATOM 1099 N N . GLN A 1 143 ? 13.368 1.043 -13.176 1.00 81.50 143 GLN A N 1
ATOM 1100 C CA . GLN A 1 143 ? 14.223 0.749 -12.020 1.00 81.50 143 GLN A CA 1
ATOM 1101 C C . GLN A 1 143 ? 13.726 -0.474 -11.230 1.00 81.50 143 GLN A C 1
ATOM 1103 O O . GLN A 1 143 ? 13.543 -0.418 -10.021 1.00 81.50 143 GLN A O 1
ATOM 1108 N N . ARG A 1 144 ? 13.494 -1.599 -11.914 1.00 85.94 144 ARG A N 1
ATOM 1109 C CA . ARG A 1 144 ? 12.951 -2.825 -11.294 1.00 85.94 144 ARG A CA 1
ATOM 1110 C C 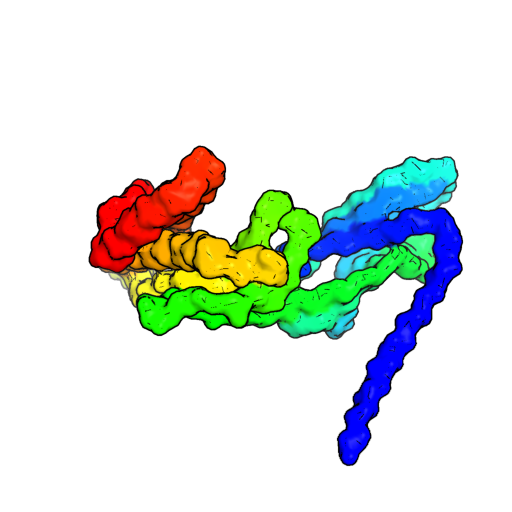. ARG A 1 144 ? 13.969 -3.702 -10.546 1.00 85.94 144 ARG A C 1
ATOM 1112 O O . ARG A 1 144 ? 13.589 -4.697 -9.939 1.00 85.94 144 ARG A O 1
ATOM 1119 N N . GLY A 1 145 ? 15.263 -3.388 -10.637 1.00 88.19 145 GLY A N 1
ATOM 1120 C CA . GLY A 1 145 ? 16.326 -4.261 -10.129 1.00 88.19 145 GLY A CA 1
ATOM 1121 C C . GLY A 1 145 ? 16.311 -5.642 -10.799 1.00 88.19 145 GLY A C 1
ATOM 1122 O O . GLY A 1 145 ? 16.204 -5.737 -12.022 1.00 88.19 145 GLY A O 1
ATOM 1123 N N . GLU A 1 146 ? 16.417 -6.702 -9.994 1.00 89.19 146 GLU A N 1
ATOM 1124 C CA . GLU A 1 146 ? 16.386 -8.106 -10.444 1.00 89.19 146 GLU A CA 1
ATOM 1125 C C . GLU A 1 146 ? 14.964 -8.687 -10.550 1.00 89.19 146 GLU A C 1
ATOM 1127 O O . GLU A 1 146 ? 14.797 -9.812 -11.022 1.00 89.19 146 GLU A O 1
ATOM 1132 N N . ALA A 1 147 ? 13.934 -7.941 -10.133 1.00 92.19 147 ALA A N 1
ATOM 1133 C CA . ALA A 1 147 ? 12.559 -8.418 -10.183 1.00 92.19 147 ALA A CA 1
ATOM 1134 C C . ALA A 1 147 ? 12.111 -8.655 -11.636 1.00 92.19 147 ALA A C 1
ATOM 1136 O O . ALA A 1 147 ? 12.394 -7.868 -12.548 1.00 92.19 147 ALA A O 1
ATOM 1137 N N . VAL A 1 148 ? 11.381 -9.751 -11.848 1.00 95.75 148 VAL A N 1
ATOM 1138 C CA . VAL A 1 148 ? 10.816 -10.129 -13.157 1.00 95.75 148 VAL A CA 1
ATOM 1139 C C . VAL A 1 148 ? 9.295 -9.987 -13.205 1.00 95.75 148 VAL A C 1
ATOM 1141 O O . VAL A 1 148 ? 8.721 -9.903 -14.291 1.00 95.75 148 VAL A O 1
ATOM 1144 N N . ALA A 1 149 ? 8.659 -9.926 -12.041 1.00 97.25 149 ALA A N 1
ATOM 1145 C CA . ALA A 1 149 ? 7.270 -9.570 -11.823 1.00 97.25 149 ALA A CA 1
ATOM 1146 C C . ALA A 1 149 ? 7.145 -8.913 -10.443 1.00 97.25 149 ALA A C 1
ATOM 1148 O O . ALA A 1 149 ? 8.071 -8.992 -9.635 1.00 97.25 149 ALA A O 1
ATOM 1149 N N . GLN A 1 150 ? 6.031 -8.223 -10.221 1.00 96.50 150 GLN A N 1
ATOM 1150 C CA . GLN A 1 150 ? 5.662 -7.702 -8.915 1.00 96.50 150 GLN A CA 1
ATOM 1151 C C . GLN A 1 150 ? 4.149 -7.508 -8.849 1.00 96.50 150 GLN A C 1
ATOM 1153 O O . GLN A 1 150 ? 3.558 -6.805 -9.679 1.00 96.50 150 GLN A O 1
ATOM 1158 N N . VAL A 1 151 ? 3.527 -8.093 -7.833 1.00 96.81 151 VAL A N 1
ATOM 1159 C CA . VAL A 1 151 ? 2.156 -7.786 -7.438 1.00 96.81 151 VAL A CA 1
ATOM 1160 C C . VAL A 1 151 ? 2.132 -6.569 -6.507 1.00 96.81 151 VAL A C 1
ATOM 1162 O O . VAL A 1 151 ? 2.849 -6.500 -5.509 1.00 96.81 151 VAL A O 1
ATOM 1165 N N . CYS A 1 152 ? 1.299 -5.579 -6.824 1.00 94.44 152 CYS A N 1
ATOM 1166 C CA . CYS A 1 152 ? 1.128 -4.388 -5.994 1.00 94.44 152 CYS A CA 1
ATOM 1167 C C . CYS A 1 152 ? 0.036 -4.641 -4.949 1.00 94.44 152 CYS A C 1
ATOM 1169 O O . CYS A 1 152 ? -1.157 -4.546 -5.245 1.00 94.44 152 CYS A O 1
ATOM 1171 N N . LEU A 1 153 ? 0.451 -5.013 -3.736 1.00 94.25 153 LEU A N 1
ATOM 1172 C CA . LEU A 1 153 ? -0.448 -5.333 -2.627 1.00 94.25 153 LEU A CA 1
ATOM 1173 C C . LEU A 1 153 ? -0.868 -4.091 -1.845 1.00 94.25 153 LEU A C 1
ATOM 1175 O O . LEU A 1 153 ? -0.071 -3.195 -1.583 1.00 94.25 153 LEU A O 1
ATOM 1179 N N . SER A 1 154 ? -2.118 -4.095 -1.394 1.00 91.38 154 SER A N 1
ATOM 1180 C CA . SER A 1 154 ? -2.691 -3.080 -0.522 1.00 91.38 154 SER A CA 1
ATOM 1181 C C . SER A 1 154 ? -3.399 -3.748 0.653 1.00 91.38 154 SER A C 1
ATOM 1183 O O . SER A 1 154 ? -4.344 -4.524 0.471 1.00 91.38 154 SER A O 1
ATOM 1185 N N . LEU A 1 155 ? -2.931 -3.446 1.866 1.00 91.88 155 LEU A N 1
ATOM 1186 C CA . LEU A 1 155 ? -3.608 -3.783 3.114 1.00 91.88 155 LEU A CA 1
ATOM 1187 C C . LEU A 1 155 ? -4.220 -2.501 3.679 1.00 91.88 155 LEU A C 1
ATOM 1189 O O . LEU A 1 155 ? -3.505 -1.604 4.107 1.00 91.88 155 LEU A O 1
ATOM 1193 N N . THR A 1 156 ? -5.543 -2.397 3.662 1.00 88.69 156 THR A N 1
ATOM 1194 C CA . THR A 1 156 ? -6.260 -1.190 4.108 1.00 88.69 156 THR A CA 1
ATOM 1195 C C . THR A 1 156 ? -7.327 -1.546 5.121 1.00 88.69 156 THR A C 1
ATOM 1197 O O . THR A 1 156 ? -7.738 -2.700 5.229 1.00 88.69 156 THR A O 1
ATOM 1200 N N . TYR A 1 157 ? -7.788 -0.559 5.878 1.00 91.12 157 TYR A N 1
ATOM 1201 C CA . TYR A 1 157 ? -8.880 -0.730 6.822 1.00 91.12 157 TYR A CA 1
ATOM 1202 C C . TYR A 1 157 ? -9.820 0.467 6.781 1.00 91.12 157 TYR A C 1
ATOM 1204 O O . TYR A 1 157 ? -9.423 1.596 6.505 1.00 91.12 157 TYR A O 1
ATOM 1212 N N . GLU A 1 158 ? -11.078 0.196 7.081 1.00 90.06 158 GLU A N 1
ATOM 1213 C CA . GLU A 1 158 ? -12.116 1.189 7.311 1.00 90.06 158 GLU A CA 1
ATOM 1214 C C . GLU A 1 158 ? -12.777 0.880 8.651 1.00 90.06 158 GLU A C 1
ATOM 1216 O O . GLU A 1 158 ? -12.915 -0.285 9.033 1.00 90.06 158 GLU A O 1
ATOM 1221 N N . TYR A 1 159 ? -13.154 1.919 9.389 1.00 89.25 159 TYR A N 1
ATOM 1222 C CA . TYR A 1 159 ? -13.876 1.747 10.639 1.00 89.25 159 TYR A CA 1
ATOM 1223 C C . TYR A 1 159 ? -14.891 2.858 10.863 1.00 89.25 159 TYR A C 1
ATOM 1225 O O . TYR A 1 159 ? -14.674 4.014 10.496 1.00 89.25 159 TYR A O 1
ATOM 1233 N N . GLY A 1 160 ? -15.998 2.501 11.506 1.00 88.06 160 GLY A N 1
ATOM 1234 C CA . GLY A 1 160 ? -16.943 3.461 12.062 1.00 88.06 160 GLY A CA 1
ATOM 1235 C C . GLY A 1 160 ? -16.629 3.778 13.521 1.00 88.06 160 GLY A C 1
ATOM 1236 O O . GLY A 1 160 ? -15.977 2.996 14.219 1.00 88.06 160 GLY A O 1
ATOM 1237 N N . ALA A 1 161 ? -17.180 4.877 14.029 1.00 91.38 161 ALA A N 1
ATOM 1238 C CA . ALA A 1 161 ? -17.148 5.194 15.450 1.00 91.38 161 ALA A CA 1
ATOM 1239 C C . ALA A 1 161 ? -18.491 5.746 15.928 1.00 91.38 161 ALA A C 1
ATOM 1241 O O . ALA A 1 161 ? -19.236 6.369 15.172 1.00 91.38 161 ALA A O 1
ATOM 1242 N N . THR A 1 162 ? -18.773 5.544 17.210 1.00 91.81 162 THR A N 1
ATOM 1243 C CA . THR A 1 162 ? -19.896 6.180 17.904 1.00 91.81 162 THR A CA 1
ATOM 1244 C C . THR A 1 162 ? -19.367 7.072 19.010 1.00 91.81 162 THR A C 1
ATOM 1246 O O . THR A 1 162 ? -18.343 6.772 19.624 1.00 91.81 162 THR A O 1
ATOM 1249 N N . ALA A 1 163 ? -20.078 8.166 19.267 1.00 91.38 163 ALA A N 1
ATOM 1250 C CA . ALA A 1 163 ? -19.788 9.087 20.352 1.00 91.38 163 ALA A CA 1
ATOM 1251 C C . ALA A 1 163 ? -21.055 9.326 21.172 1.00 91.38 163 ALA A C 1
ATOM 1253 O O . ALA A 1 163 ? -22.144 9.480 20.618 1.00 91.38 163 ALA A O 1
ATOM 1254 N N . ARG A 1 164 ? -20.907 9.382 22.495 1.00 93.50 164 ARG A N 1
ATOM 1255 C CA . ARG A 1 164 ? -21.971 9.777 23.426 1.00 93.50 164 ARG A CA 1
ATOM 1256 C C . ARG A 1 164 ? -21.444 10.795 24.423 1.00 93.50 164 ARG A C 1
ATOM 1258 O O . ARG A 1 164 ? -20.255 10.793 24.725 1.00 93.50 164 ARG A O 1
ATOM 1265 N N . ALA A 1 165 ? -22.329 11.629 24.960 1.00 93.94 165 ALA A N 1
ATOM 1266 C CA . ALA A 1 165 ? -21.967 12.529 26.047 1.00 93.94 165 ALA A CA 1
ATOM 1267 C C . ALA A 1 165 ? -21.443 11.735 27.253 1.00 93.94 165 ALA A C 1
ATOM 1269 O O . ALA A 1 165 ? -21.990 10.688 27.619 1.00 93.94 165 ALA A O 1
ATOM 1270 N N . GLU A 1 166 ? -20.373 12.233 27.857 1.00 93.50 166 GLU A N 1
ATOM 1271 C CA . GLU A 1 166 ? -19.844 11.696 29.098 1.00 93.50 166 GLU A CA 1
ATOM 1272 C C . GLU A 1 166 ? -20.813 12.002 30.253 1.00 93.50 166 GLU A C 1
ATOM 1274 O O . GLU A 1 166 ? -21.188 13.160 30.457 1.00 93.50 166 GLU A O 1
ATOM 1279 N N . PRO A 1 167 ? -21.226 10.999 31.045 1.00 91.69 167 PRO A N 1
ATOM 1280 C CA . PRO A 1 167 ? -22.081 11.244 32.199 1.00 91.69 167 PRO A CA 1
ATOM 1281 C C . PRO A 1 167 ? -21.420 12.199 33.204 1.00 91.69 167 PRO A C 1
ATOM 1283 O O . PRO A 1 167 ? -20.350 11.908 33.733 1.00 91.69 167 PRO A O 1
ATOM 1286 N N . GLY A 1 168 ? -22.073 13.329 33.489 1.00 89.19 168 GLY A N 1
ATOM 1287 C CA . GLY A 1 168 ? -21.613 14.291 34.499 1.00 89.19 168 GLY A CA 1
ATOM 1288 C C . GLY A 1 168 ? -20.395 15.131 34.098 1.00 89.19 168 GLY A C 1
ATOM 1289 O O . GLY A 1 168 ? -19.808 15.777 34.963 1.00 89.19 168 GLY A O 1
ATOM 1290 N N . GLY A 1 169 ? -20.011 15.146 32.817 1.00 88.19 169 GLY A N 1
ATOM 1291 C CA . GLY A 1 169 ? -18.873 15.919 32.320 1.00 88.19 169 GLY A CA 1
ATOM 1292 C C . GLY A 1 169 ? -19.136 16.572 30.959 1.00 88.19 169 GLY A C 1
ATOM 1293 O O . GLY A 1 169 ? -20.075 16.195 30.263 1.00 88.19 169 GLY A O 1
ATOM 1294 N N . PRO A 1 170 ? -18.306 17.547 30.547 1.00 89.25 170 PRO A N 1
ATOM 1295 C CA . PRO A 1 170 ? -18.423 18.187 29.235 1.00 89.25 170 PRO A CA 1
ATOM 1296 C C . PRO A 1 170 ? -17.779 17.361 28.102 1.00 89.25 170 PRO A C 1
ATOM 1298 O O . PRO A 1 170 ? -17.623 17.862 26.992 1.00 89.25 170 PRO A O 1
ATOM 1301 N N . GLY A 1 171 ? -17.340 16.129 28.385 1.00 92.94 171 GLY A N 1
ATOM 1302 C CA . GLY A 1 171 ? -16.629 15.274 27.440 1.00 92.94 171 GLY A CA 1
ATOM 1303 C C . GLY A 1 171 ? -17.539 14.400 26.575 1.00 92.94 171 GLY A C 1
ATOM 1304 O O . GLY A 1 171 ? -18.751 14.302 26.770 1.00 92.94 171 GLY A O 1
ATOM 1305 N N . LEU A 1 172 ? -16.908 13.710 25.630 1.00 94.44 172 LEU A N 1
ATOM 1306 C CA . LEU A 1 172 ? -17.468 12.636 24.821 1.00 94.44 172 LEU A CA 1
ATOM 1307 C C . LEU A 1 172 ? -16.785 11.320 25.192 1.00 94.44 172 LEU A C 1
ATOM 1309 O O . LEU A 1 172 ? -15.565 11.276 25.349 1.00 94.44 172 LEU A O 1
ATOM 1313 N N . LEU A 1 173 ? -17.567 10.248 25.276 1.00 94.88 173 LEU A N 1
ATOM 1314 C CA . LEU A 1 173 ? -17.083 8.873 25.290 1.00 94.88 173 LEU A CA 1
ATOM 1315 C C . LEU A 1 173 ? -17.241 8.298 23.889 1.00 94.88 173 LEU A C 1
ATOM 1317 O O . LEU A 1 173 ? -18.354 8.267 23.355 1.00 94.88 173 LEU A O 1
ATOM 1321 N N . VAL A 1 174 ? -16.135 7.859 23.299 1.00 94.81 174 VAL A N 1
ATOM 1322 C CA . VAL A 1 174 ? -16.094 7.362 21.924 1.00 94.81 174 VAL A CA 1
ATOM 1323 C C . VAL A 1 174 ? -15.642 5.916 21.859 1.00 94.81 174 VAL A C 1
ATOM 1325 O O . VAL A 1 174 ? -14.776 5.486 22.622 1.00 94.81 174 VAL A O 1
ATOM 1328 N N . ARG A 1 175 ? -16.255 5.164 20.945 1.00 93.94 175 ARG A N 1
ATOM 1329 C CA . ARG A 1 175 ? -15.993 3.741 20.721 1.00 93.94 175 ARG A CA 1
ATOM 1330 C C . ARG A 1 175 ? -15.890 3.462 19.232 1.00 93.94 175 ARG A C 1
ATOM 1332 O O . ARG A 1 175 ? -16.665 4.016 18.449 1.00 93.94 175 ARG A O 1
ATOM 1339 N N . LEU A 1 176 ? -14.973 2.574 18.862 1.00 92.75 176 LEU A N 1
ATOM 1340 C CA . LEU A 1 176 ? -14.968 1.985 17.525 1.00 92.75 176 LEU A CA 1
ATOM 1341 C C . LEU A 1 176 ? -16.220 1.122 17.349 1.00 92.75 176 LEU A C 1
ATOM 1343 O O . LEU A 1 176 ? -16.768 0.583 18.310 1.00 92.75 176 LEU A O 1
ATOM 1347 N N . THR A 1 177 ? -16.669 1.010 16.110 1.00 88.75 177 THR A N 1
ATOM 1348 C CA . THR A 1 177 ? -17.771 0.123 15.734 1.00 88.75 177 THR A CA 1
ATOM 1349 C C . THR A 1 177 ? -17.278 -0.874 14.700 1.00 88.75 177 THR A C 1
ATOM 1351 O O . THR A 1 177 ? -16.234 -1.479 14.911 1.00 88.75 177 THR A O 1
ATOM 1354 N N . GLU A 1 178 ? -18.015 -1.070 13.612 1.00 85.94 178 GLU A N 1
ATOM 1355 C CA . GLU A 1 178 ? -17.613 -1.954 12.531 1.00 85.94 178 GLU A CA 1
ATOM 1356 C C . GLU A 1 178 ? -16.210 -1.587 12.040 1.00 85.94 178 GLU A C 1
ATOM 1358 O O . GLU A 1 178 ? -15.975 -0.440 11.659 1.00 85.94 178 GLU A O 1
ATOM 1363 N N . VAL A 1 179 ? -15.299 -2.560 12.070 1.00 92.25 179 VAL A N 1
ATOM 1364 C CA . VAL A 1 179 ? -13.973 -2.471 11.463 1.00 92.25 179 VAL A CA 1
ATOM 1365 C C . VAL A 1 179 ? -13.911 -3.485 10.335 1.00 92.25 179 VAL A C 1
ATOM 1367 O O . VAL A 1 179 ? -14.305 -4.637 10.509 1.00 92.25 179 VAL A O 1
ATOM 1370 N N . ARG A 1 180 ? -13.408 -3.080 9.172 1.00 95.62 180 ARG A N 1
ATOM 1371 C CA . ARG A 1 180 ? -13.182 -3.980 8.041 1.00 95.62 180 ARG A CA 1
ATOM 1372 C C . ARG A 1 180 ? -11.782 -3.784 7.505 1.00 95.62 180 ARG A C 1
ATOM 1374 O O . ARG A 1 180 ? -11.403 -2.678 7.136 1.00 95.62 180 ARG A O 1
ATOM 1381 N N . VAL A 1 181 ? -11.034 -4.875 7.438 1.00 97.12 181 VAL A N 1
ATOM 1382 C CA . VAL A 1 181 ? -9.685 -4.922 6.880 1.00 97.12 181 VAL A CA 1
ATOM 1383 C C . VAL A 1 181 ? -9.735 -5.628 5.538 1.00 97.12 181 VAL A C 1
ATOM 1385 O O . VAL A 1 181 ? -10.301 -6.717 5.408 1.00 97.12 181 VAL A O 1
ATOM 1388 N N . HIS A 1 182 ? -9.096 -5.027 4.546 1.00 94.50 182 HIS A N 1
ATOM 1389 C CA . HIS A 1 182 ? -9.113 -5.449 3.159 1.00 94.50 182 HIS A CA 1
ATOM 1390 C C . HIS A 1 182 ? -7.708 -5.796 2.677 1.00 94.50 182 HIS A C 1
ATOM 1392 O O . HIS A 1 182 ? -6.784 -5.014 2.871 1.00 94.50 182 HIS A O 1
ATOM 1398 N N . ASN A 1 183 ? -7.579 -6.934 1.995 1.00 97.19 183 ASN A N 1
ATOM 1399 C CA . ASN A 1 183 ? -6.400 -7.305 1.215 1.00 97.19 183 ASN A CA 1
ATOM 1400 C C . ASN A 1 183 ? -6.760 -7.234 -0.271 1.00 97.19 183 ASN A C 1
ATOM 1402 O O . ASN A 1 183 ? -7.714 -7.890 -0.710 1.00 97.19 183 ASN A O 1
ATOM 1406 N N . ARG A 1 184 ? -6.034 -6.410 -1.026 1.00 95.19 184 ARG A N 1
ATOM 1407 C CA . ARG A 1 184 ? -6.311 -6.144 -2.438 1.00 95.19 184 ARG A CA 1
ATOM 1408 C C . ARG A 1 184 ? -5.018 -6.072 -3.243 1.00 95.19 184 ARG A C 1
ATOM 1410 O O . ARG A 1 184 ? -3.973 -5.718 -2.708 1.00 95.19 184 ARG A O 1
ATOM 1417 N N . VAL A 1 185 ? -5.120 -6.345 -4.536 1.00 95.44 185 VAL A N 1
ATOM 1418 C CA . VAL A 1 185 ? -4.095 -6.060 -5.543 1.00 95.44 185 VAL A CA 1
ATOM 1419 C C . VAL A 1 185 ? -4.532 -4.856 -6.360 1.00 95.44 185 VAL A C 1
ATOM 1421 O O . VAL A 1 185 ? -5.684 -4.820 -6.800 1.00 95.44 185 VAL A O 1
ATOM 1424 N N . ASP A 1 186 ? -3.631 -3.907 -6.612 1.00 92.88 186 ASP A N 1
ATOM 1425 C CA . ASP A 1 186 ? -3.832 -2.954 -7.703 1.00 92.88 186 ASP A CA 1
ATOM 1426 C C . ASP A 1 186 ? -3.319 -3.549 -9.013 1.00 92.88 186 ASP A C 1
ATOM 1428 O O . ASP A 1 186 ? -2.112 -3.629 -9.274 1.00 92.88 186 ASP A O 1
ATOM 1432 N N . ARG A 1 187 ? -4.251 -3.958 -9.872 1.00 93.56 187 ARG A N 1
ATOM 1433 C CA . ARG A 1 187 ? -3.917 -4.547 -11.172 1.00 93.56 187 ARG A CA 1
ATOM 1434 C C . ARG A 1 187 ? -3.215 -3.553 -12.094 1.00 93.56 187 ARG A C 1
ATOM 1436 O O . ARG A 1 187 ? -2.398 -3.963 -12.913 1.00 93.56 187 ARG A O 1
ATOM 1443 N N . ASN A 1 188 ? -3.497 -2.256 -11.944 1.00 88.75 188 ASN A N 1
ATOM 1444 C CA . ASN A 1 188 ? -2.900 -1.187 -12.748 1.00 88.75 188 ASN A CA 1
ATOM 1445 C C . ASN A 1 188 ? -1.485 -0.806 -12.293 1.00 88.75 188 ASN A C 1
ATOM 1447 O O . ASN A 1 188 ? -0.827 -0.041 -12.993 1.00 88.75 188 ASN A O 1
ATOM 1451 N N . ARG A 1 189 ? -1.012 -1.343 -11.159 1.00 87.88 189 ARG A N 1
ATOM 1452 C CA . ARG A 1 189 ? 0.357 -1.161 -10.639 1.00 87.88 189 ARG A CA 1
ATOM 1453 C C . ARG A 1 189 ? 1.139 -2.474 -10.534 1.00 87.88 189 ARG A C 1
ATOM 1455 O O . ARG A 1 189 ? 2.331 -2.462 -10.244 1.00 87.88 189 ARG A O 1
ATOM 1462 N N . SER A 1 190 ? 0.479 -3.600 -10.789 1.00 94.00 190 SER A N 1
ATOM 1463 C CA . SER A 1 190 ? 1.109 -4.918 -10.858 1.00 94.00 190 SER A CA 1
ATOM 1464 C C . SER A 1 190 ? 1.659 -5.155 -12.261 1.00 94.00 190 SER A C 1
ATOM 1466 O O . SER A 1 190 ? 0.942 -4.963 -13.245 1.00 94.00 190 SER A O 1
ATOM 1468 N N . TRP A 1 191 ? 2.914 -5.583 -12.371 1.00 95.44 191 TRP A N 1
ATOM 1469 C CA . TRP A 1 191 ? 3.616 -5.738 -13.648 1.00 95.44 191 TRP A CA 1
ATOM 1470 C C . TRP A 1 191 ? 4.357 -7.075 -13.734 1.00 95.44 191 TRP A C 1
ATOM 1472 O O . TRP A 1 191 ? 4.711 -7.682 -12.727 1.00 95.44 191 TRP A O 1
ATOM 1482 N N . ALA A 1 192 ? 4.613 -7.535 -14.958 1.00 97.25 192 ALA A N 1
ATOM 1483 C CA . ALA A 1 192 ? 5.442 -8.709 -15.222 1.00 97.25 192 ALA A CA 1
ATOM 1484 C C . ALA A 1 192 ? 6.148 -8.585 -16.575 1.00 97.25 192 ALA A C 1
ATOM 1486 O O . ALA A 1 192 ? 5.534 -8.153 -17.557 1.00 97.25 192 ALA A O 1
ATOM 1487 N N . LEU A 1 193 ? 7.415 -9.002 -16.644 1.00 95.94 193 LEU A N 1
ATOM 1488 C CA . LEU A 1 193 ? 8.144 -9.130 -17.906 1.00 95.94 193 LEU A CA 1
ATOM 1489 C C . LEU A 1 193 ? 7.458 -10.193 -18.784 1.00 95.94 193 LEU A C 1
ATOM 1491 O O . LEU A 1 193 ? 7.272 -11.322 -18.315 1.00 95.94 193 LEU A O 1
ATOM 1495 N N . PRO A 1 194 ? 7.079 -9.883 -20.040 1.00 94.56 194 PRO A N 1
ATOM 1496 C CA . PRO A 1 194 ? 6.356 -10.816 -20.907 1.00 94.56 194 PRO A CA 1
ATOM 1497 C C . PRO A 1 194 ? 7.021 -12.194 -21.042 1.00 94.56 194 PRO A C 1
ATOM 1499 O O . PRO A 1 194 ? 6.347 -13.218 -20.973 1.00 94.56 194 PRO A O 1
ATOM 1502 N N . GLU A 1 195 ? 8.345 -12.231 -21.163 1.00 95.50 195 GLU A N 1
ATOM 1503 C CA . GLU A 1 195 ? 9.157 -13.441 -21.310 1.00 95.50 195 GLU A CA 1
ATOM 1504 C C . GLU A 1 195 ? 9.350 -14.237 -20.002 1.00 95.50 195 GLU A C 1
ATOM 1506 O O . GLU A 1 195 ? 9.823 -15.374 -20.022 1.00 95.50 195 GLU A O 1
ATOM 1511 N N . HIS A 1 196 ? 8.928 -13.675 -18.864 1.00 95.88 196 HIS A N 1
ATOM 1512 C CA . HIS A 1 196 ? 8.954 -14.317 -17.546 1.00 95.88 196 HIS A CA 1
ATOM 1513 C C . HIS A 1 196 ? 7.563 -14.720 -17.042 1.00 95.88 196 HIS A C 1
ATOM 1515 O O . HIS A 1 196 ? 7.436 -15.163 -15.901 1.00 95.88 196 HIS A O 1
ATOM 1521 N N . ARG A 1 197 ? 6.523 -14.638 -17.885 1.00 97.12 197 ARG A N 1
ATOM 1522 C CA . ARG A 1 197 ? 5.156 -15.073 -17.555 1.00 97.12 197 ARG A CA 1
ATOM 1523 C C . ARG A 1 197 ? 5.035 -16.601 -17.484 1.00 97.12 197 ARG A C 1
ATOM 1525 O O . ARG A 1 197 ? 4.426 -17.238 -18.341 1.00 97.12 197 ARG A O 1
ATOM 1532 N N . ARG A 1 198 ? 5.636 -17.202 -16.457 1.00 97.31 198 ARG A N 1
ATOM 1533 C CA . ARG A 1 198 ? 5.692 -18.652 -16.222 1.00 97.31 198 ARG A CA 1
ATOM 1534 C C . ARG A 1 198 ? 4.959 -19.051 -14.933 1.00 97.31 198 ARG A C 1
ATOM 1536 O O . ARG A 1 198 ? 4.917 -18.250 -14.002 1.00 97.31 198 ARG A O 1
ATOM 1543 N N . PRO A 1 199 ? 4.409 -20.274 -14.828 1.00 97.88 199 PRO A N 1
ATOM 1544 C CA . PRO A 1 199 ? 3.633 -20.686 -13.653 1.00 97.88 199 PRO A CA 1
ATOM 1545 C C . PRO A 1 199 ? 4.357 -20.526 -12.307 1.00 97.88 199 PRO A C 1
ATOM 1547 O O . PRO A 1 199 ? 3.723 -20.152 -11.328 1.00 97.88 199 PRO A O 1
ATOM 1550 N N . ASP A 1 200 ? 5.673 -20.753 -12.261 1.00 97.19 200 ASP A N 1
ATOM 1551 C CA . ASP A 1 200 ? 6.505 -20.596 -11.061 1.00 97.19 200 ASP A CA 1
ATOM 1552 C C . ASP A 1 200 ? 6.587 -19.142 -10.572 1.00 97.19 200 ASP A C 1
ATOM 1554 O O . ASP A 1 200 ? 6.549 -18.896 -9.368 1.00 97.19 200 ASP A O 1
ATOM 1558 N N . VAL A 1 201 ? 6.650 -18.181 -11.498 1.00 97.94 201 VAL A N 1
ATOM 1559 C CA . VAL A 1 201 ? 6.673 -16.747 -11.175 1.00 97.94 201 VAL A CA 1
ATOM 1560 C C . VAL A 1 201 ? 5.290 -16.284 -10.722 1.00 97.94 201 VAL A C 1
ATOM 1562 O O . VAL A 1 201 ? 5.175 -15.573 -9.733 1.00 97.94 201 VAL A O 1
ATOM 1565 N N . LEU A 1 202 ? 4.216 -16.733 -11.381 1.00 98.50 202 LEU A N 1
ATOM 1566 C CA . LEU A 1 202 ? 2.855 -16.403 -10.940 1.00 98.50 202 LEU A CA 1
ATOM 1567 C C . LEU A 1 202 ? 2.565 -16.968 -9.545 1.00 98.50 202 LEU A C 1
ATOM 1569 O O . LEU A 1 202 ? 1.924 -16.317 -8.722 1.00 98.50 202 LEU A O 1
ATOM 1573 N N . GLU A 1 203 ? 3.056 -18.179 -9.268 1.00 98.44 203 GLU A N 1
ATOM 1574 C CA . GLU A 1 203 ? 2.952 -18.778 -7.944 1.00 98.44 203 GLU A CA 1
ATOM 1575 C C . GLU A 1 203 ? 3.694 -17.947 -6.893 1.00 98.44 203 GLU A C 1
ATOM 1577 O O . GLU A 1 203 ? 3.159 -17.789 -5.797 1.00 98.44 203 GLU A O 1
ATOM 1582 N N . HIS A 1 204 ? 4.873 -17.407 -7.212 1.00 98.44 204 HIS A N 1
ATOM 1583 C CA . HIS A 1 204 ? 5.638 -16.531 -6.322 1.00 98.44 204 HIS A CA 1
ATOM 1584 C C . HIS A 1 204 ? 4.807 -15.314 -5.889 1.00 98.44 204 HIS A C 1
ATOM 1586 O O . HIS A 1 204 ? 4.568 -15.112 -4.697 1.00 98.44 204 HIS A O 1
ATOM 1592 N N . GLU A 1 205 ? 4.244 -14.587 -6.855 1.00 98.56 205 GLU A N 1
ATOM 1593 C CA . GLU A 1 205 ? 3.374 -13.432 -6.595 1.00 98.56 205 GLU A CA 1
ATOM 1594 C C . GLU A 1 205 ? 2.101 -13.820 -5.823 1.00 98.56 205 GLU A C 1
ATOM 1596 O O . GLU A 1 205 ? 1.640 -13.098 -4.936 1.00 98.56 205 GLU A O 1
ATOM 1601 N N . GLN A 1 206 ? 1.541 -15.004 -6.093 1.00 98.69 206 GLN A N 1
ATOM 1602 C CA . GLN A 1 206 ? 0.409 -15.522 -5.325 1.00 98.69 206 GLN A CA 1
ATOM 1603 C C . GLN A 1 206 ? 0.785 -15.799 -3.860 1.00 98.69 206 GLN A C 1
ATOM 1605 O O . GLN A 1 206 ? -0.049 -15.583 -2.984 1.00 98.69 206 GLN A O 1
ATOM 1610 N N . ILE A 1 207 ? 2.008 -16.269 -3.563 1.00 98.75 207 ILE A N 1
ATOM 1611 C CA . ILE A 1 207 ? 2.462 -16.454 -2.169 1.00 98.75 207 ILE A CA 1
ATOM 1612 C C . ILE A 1 207 ? 2.466 -15.108 -1.442 1.00 98.75 207 ILE A C 1
ATOM 1614 O O . ILE A 1 207 ? 1.960 -15.046 -0.322 1.00 98.75 207 ILE A O 1
ATOM 1618 N N . HIS A 1 208 ? 2.948 -14.029 -2.069 1.00 98.69 208 HIS A N 1
ATOM 1619 C CA . HIS A 1 208 ? 2.843 -12.694 -1.474 1.00 98.69 208 HIS A CA 1
ATOM 1620 C C . HIS A 1 208 ? 1.382 -12.334 -1.179 1.00 98.69 208 HIS A C 1
ATOM 1622 O O . HIS A 1 208 ? 1.040 -11.967 -0.053 1.00 98.69 208 HIS A O 1
ATOM 1628 N N . PHE A 1 209 ? 0.483 -12.491 -2.150 1.00 98.69 209 PHE A N 1
ATOM 1629 C CA . PHE A 1 209 ? -0.917 -12.129 -1.936 1.00 98.69 209 PHE A CA 1
ATOM 1630 C C . PHE A 1 209 ? -1.573 -12.926 -0.793 1.00 98.69 209 PHE A C 1
ATOM 1632 O O . PHE A 1 209 ? -2.358 -12.375 -0.015 1.00 98.69 209 PHE A O 1
ATOM 1639 N N . ASP A 1 210 ? -1.196 -14.198 -0.649 1.00 98.81 210 ASP A N 1
ATOM 1640 C CA . ASP A 1 210 ? -1.659 -15.083 0.418 1.00 98.81 210 ASP A CA 1
ATOM 1641 C C . ASP A 1 210 ? -1.060 -14.739 1.790 1.00 98.81 210 ASP A C 1
ATOM 1643 O O . ASP A 1 210 ? -1.780 -14.779 2.789 1.00 98.81 210 ASP A O 1
ATOM 1647 N N . ILE A 1 211 ? 0.222 -14.356 1.862 1.00 98.81 211 ILE A N 1
ATOM 1648 C CA . ILE A 1 211 ? 0.839 -13.829 3.092 1.00 98.81 211 ILE A CA 1
ATOM 1649 C C . ILE A 1 211 ? 0.055 -12.600 3.566 1.00 98.81 211 ILE A C 1
ATOM 1651 O O . ILE A 1 211 ? -0.339 -12.535 4.733 1.00 98.81 211 ILE A O 1
ATOM 1655 N N . ASN A 1 212 ? -0.258 -11.669 2.662 1.00 98.38 212 ASN A N 1
ATOM 1656 C CA 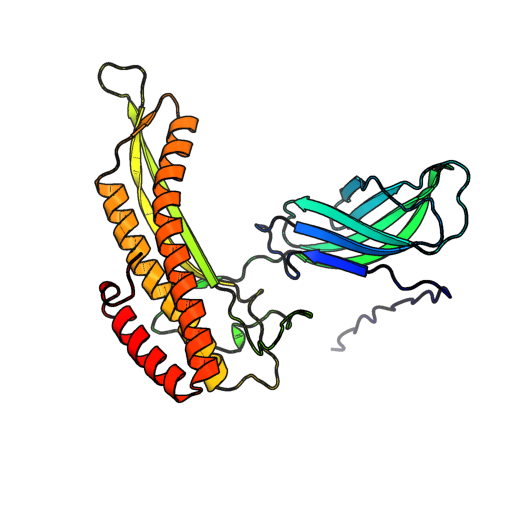. ASN A 1 212 ? -1.010 -10.469 3.022 1.00 98.38 212 ASN A CA 1
ATOM 1657 C C . ASN A 1 212 ? -2.436 -10.801 3.498 1.00 98.38 212 ASN A C 1
ATOM 1659 O O . ASN A 1 212 ? -2.945 -10.154 4.411 1.00 98.38 212 ASN A O 1
ATOM 1663 N N . GLU A 1 213 ? -3.068 -11.857 2.970 1.00 98.75 213 GLU A N 1
ATOM 1664 C CA . GLU A 1 213 ? -4.374 -12.325 3.459 1.00 98.75 213 GLU A CA 1
ATOM 1665 C C . GLU A 1 213 ? -4.292 -12.915 4.871 1.00 98.75 213 GLU A C 1
ATOM 1667 O O . GLU A 1 213 ? -5.184 -12.683 5.693 1.00 98.75 213 GLU A O 1
ATOM 1672 N N . VAL A 1 214 ? -3.232 -13.665 5.181 1.00 98.81 214 VAL A N 1
ATOM 1673 C CA . VAL A 1 214 ? -2.995 -14.176 6.539 1.00 98.81 214 VAL A CA 1
ATOM 1674 C C . VAL A 1 214 ? -2.922 -13.013 7.528 1.00 98.81 214 VAL A C 1
ATOM 1676 O O . VAL A 1 214 ? -3.631 -13.015 8.538 1.00 98.81 214 VAL A O 1
ATOM 1679 N N . TYR A 1 215 ? -2.125 -11.989 7.220 1.00 98.62 215 TYR A N 1
ATOM 1680 C CA . TYR A 1 215 ? -1.987 -10.820 8.089 1.00 98.62 215 TYR A CA 1
ATOM 1681 C C . TYR A 1 215 ? -3.231 -9.931 8.105 1.00 98.62 215 TYR A C 1
ATOM 1683 O O . TYR A 1 215 ? -3.544 -9.373 9.154 1.00 98.62 215 TYR A O 1
ATOM 1691 N N . ARG A 1 216 ? -4.014 -9.874 7.021 1.00 98.62 216 ARG A N 1
ATOM 1692 C CA . ARG A 1 216 ? -5.344 -9.244 7.016 1.00 98.62 216 ARG A CA 1
ATOM 1693 C C . ARG A 1 216 ? -6.288 -9.908 8.017 1.00 98.62 216 ARG A C 1
ATOM 1695 O O . ARG A 1 216 ? -6.975 -9.204 8.752 1.00 98.62 216 ARG A O 1
ATOM 1702 N N . ARG A 1 217 ? -6.318 -11.246 8.074 1.00 98.62 217 ARG A N 1
ATOM 1703 C CA . ARG A 1 217 ? -7.146 -12.001 9.038 1.00 98.62 217 ARG A CA 1
ATOM 1704 C C . ARG A 1 217 ? -6.724 -11.743 10.478 1.00 98.62 217 ARG A C 1
ATOM 1706 O O . ARG A 1 217 ? -7.584 -11.501 11.317 1.00 98.62 217 ARG A O 1
ATOM 1713 N N . LEU A 1 218 ? -5.420 -11.773 10.746 1.00 98.62 218 LEU A N 1
ATOM 1714 C CA . LEU A 1 218 ? -4.884 -11.486 12.077 1.00 98.62 218 LEU A CA 1
ATOM 1715 C C . LEU A 1 218 ? -5.168 -10.042 12.510 1.00 98.62 218 LEU A C 1
ATOM 1717 O O . LEU A 1 218 ? -5.615 -9.808 13.630 1.00 98.62 218 LEU A O 1
ATOM 1721 N N . LEU A 1 219 ? -4.957 -9.081 11.609 1.00 98.50 219 LEU A N 1
ATOM 1722 C CA . LEU A 1 219 ? -5.235 -7.673 11.865 1.00 98.50 219 LEU A CA 1
ATOM 1723 C C . LEU A 1 219 ? -6.729 -7.430 12.107 1.00 98.50 219 LEU A C 1
ATOM 1725 O O . LEU A 1 219 ? -7.072 -6.712 13.041 1.00 98.50 219 LEU A O 1
ATOM 1729 N N . GLN A 1 220 ? -7.613 -8.039 11.309 1.00 98.44 220 GLN A N 1
ATOM 1730 C CA . GLN A 1 220 ? -9.061 -7.968 11.526 1.00 98.44 220 GLN A CA 1
ATOM 1731 C C . GLN A 1 220 ? -9.418 -8.442 12.937 1.00 98.44 220 GLN A C 1
ATOM 1733 O O . GLN A 1 220 ? -10.101 -7.728 13.662 1.00 98.44 220 GLN A O 1
ATOM 1738 N N . GLU A 1 221 ? -8.900 -9.601 13.350 1.00 97.81 221 GLU A N 1
ATOM 1739 C CA . GLU A 1 221 ? -9.176 -10.153 14.674 1.00 97.81 221 GLU A CA 1
ATOM 1740 C C . GLU A 1 221 ? -8.713 -9.215 15.804 1.00 97.81 221 GLU A C 1
ATOM 1742 O O . GLU A 1 221 ? -9.447 -8.995 16.770 1.00 97.81 221 GLU A O 1
ATOM 1747 N N . GLU A 1 222 ? -7.518 -8.628 15.702 1.00 97.94 222 GLU A N 1
ATOM 1748 C CA . GLU A 1 222 ? -7.039 -7.688 16.723 1.00 97.94 222 GLU A CA 1
ATOM 1749 C C . GLU A 1 222 ? -7.798 -6.360 16.726 1.00 97.94 222 GLU A C 1
ATOM 1751 O O . GLU A 1 222 ? -8.037 -5.799 17.799 1.00 97.94 222 GLU A O 1
ATOM 1756 N N . LEU A 1 223 ? -8.202 -5.852 15.561 1.00 97.56 223 LEU A N 1
ATOM 1757 C CA . LEU A 1 223 ? -9.013 -4.641 15.490 1.00 97.56 223 LEU A CA 1
ATOM 1758 C C . LEU A 1 223 ? -10.433 -4.871 16.017 1.00 97.56 223 LEU A C 1
ATOM 1760 O O . LEU A 1 223 ? -10.960 -3.993 16.696 1.00 97.56 223 LEU A O 1
ATOM 1764 N N . ASP A 1 224 ? -11.012 -6.055 15.819 1.00 97.19 224 ASP A N 1
ATOM 1765 C CA . ASP A 1 224 ? -12.294 -6.429 16.426 1.00 97.19 224 ASP A CA 1
ATOM 1766 C C . ASP A 1 224 ? -12.181 -6.478 17.959 1.00 97.19 224 ASP A C 1
ATOM 1768 O O . ASP A 1 224 ? -13.033 -5.949 18.680 1.00 97.19 224 ASP A O 1
ATOM 1772 N N . ARG A 1 225 ? -11.087 -7.045 18.489 1.00 96.75 225 ARG A N 1
ATOM 1773 C CA . ARG A 1 225 ? -10.811 -7.029 19.937 1.00 96.75 225 ARG A CA 1
ATOM 1774 C C . ARG A 1 225 ? -10.576 -5.619 20.466 1.00 96.75 225 ARG A C 1
ATOM 1776 O O . ARG A 1 225 ? -11.012 -5.311 21.576 1.00 96.75 225 ARG A O 1
ATOM 1783 N N . LEU A 1 226 ? -9.880 -4.768 19.707 1.00 96.50 226 LEU A N 1
ATOM 1784 C CA . LEU A 1 226 ? -9.716 -3.356 20.042 1.00 96.50 226 LEU A CA 1
ATOM 1785 C C . LEU A 1 226 ? -11.085 -2.677 20.101 1.00 96.50 226 LEU A C 1
ATOM 1787 O O . LEU A 1 226 ? -11.388 -2.039 21.105 1.00 96.50 226 LEU A O 1
ATOM 1791 N N . ALA A 1 227 ? -11.934 -2.872 19.093 1.00 95.19 227 ALA A N 1
ATOM 1792 C CA . ALA A 1 227 ? -13.258 -2.270 19.043 1.00 95.19 227 ALA A CA 1
ATOM 1793 C C . ALA A 1 227 ? -14.160 -2.715 20.201 1.00 95.19 227 ALA A C 1
ATOM 1795 O O . ALA A 1 227 ? -14.869 -1.895 20.781 1.00 95.19 227 ALA A O 1
ATOM 1796 N N . ALA A 1 228 ? -14.067 -3.981 20.615 1.00 95.38 228 ALA A N 1
ATOM 1797 C CA . ALA A 1 228 ? -14.822 -4.500 21.752 1.00 95.38 228 ALA A CA 1
ATOM 1798 C C . ALA A 1 228 ? -14.421 -3.874 23.105 1.00 95.38 228 ALA A C 1
ATOM 1800 O O . ALA A 1 228 ? -15.257 -3.782 24.006 1.00 95.38 228 ALA A O 1
ATOM 1801 N N . ARG A 1 229 ? -13.156 -3.460 23.271 1.00 95.12 229 ARG A N 1
ATOM 1802 C CA . ARG A 1 229 ? -12.614 -2.989 24.563 1.00 95.12 229 ARG A CA 1
ATOM 1803 C C . ARG A 1 229 ? -12.380 -1.482 24.651 1.00 95.12 229 ARG A C 1
ATOM 1805 O O . ARG A 1 229 ? -12.287 -0.957 25.757 1.00 95.12 229 ARG A O 1
ATOM 1812 N N . LEU A 1 230 ? -12.201 -0.803 23.520 1.00 94.31 230 LEU A N 1
ATOM 1813 C CA . LEU A 1 230 ? -11.757 0.586 23.474 1.00 94.31 230 LEU A CA 1
ATOM 1814 C C . LEU A 1 230 ? -12.928 1.542 23.735 1.00 94.31 230 LEU A C 1
ATOM 1816 O O . LEU A 1 230 ? -13.847 1.657 22.927 1.00 94.31 230 LEU A O 1
ATOM 1820 N N . GLU A 1 231 ? -12.859 2.272 24.846 1.00 95.19 231 GLU A N 1
ATOM 1821 C CA . GLU A 1 231 ? -13.664 3.467 25.102 1.00 95.19 231 GLU A CA 1
ATOM 1822 C C . GLU A 1 231 ? -12.712 4.598 25.495 1.00 95.19 231 GLU A C 1
ATOM 1824 O O . GLU A 1 231 ? -11.942 4.469 26.447 1.00 95.19 231 GLU A O 1
ATOM 1829 N N . LEU A 1 232 ? -12.733 5.692 24.736 1.00 95.31 232 LEU A N 1
ATOM 1830 C CA . LEU A 1 232 ? -11.860 6.843 24.956 1.00 95.31 232 LEU A CA 1
ATOM 1831 C C . LEU A 1 232 ? -12.684 8.063 25.345 1.00 95.31 232 LEU A C 1
ATOM 1833 O O . LEU A 1 232 ? -13.785 8.269 24.837 1.00 95.31 232 LEU A O 1
ATOM 1837 N N . ARG A 1 233 ? -12.118 8.905 26.208 1.00 95.81 233 ARG A N 1
ATOM 1838 C CA . ARG A 1 233 ? -12.651 10.237 26.499 1.00 95.81 233 ARG A CA 1
ATOM 1839 C C . ARG A 1 233 ? -11.991 11.280 25.595 1.00 95.81 233 ARG A C 1
ATOM 1841 O O . ARG A 1 233 ? -10.763 11.284 25.453 1.00 95.81 233 ARG A O 1
ATOM 1848 N N . ALA A 1 234 ? -12.787 12.185 25.038 1.00 94.62 234 ALA A N 1
ATOM 1849 C CA . ALA A 1 234 ? -12.332 13.318 24.229 1.00 94.62 234 ALA A CA 1
ATOM 1850 C C . ALA A 1 234 ? -13.201 14.564 24.465 1.00 94.62 234 ALA A C 1
ATOM 1852 O O . A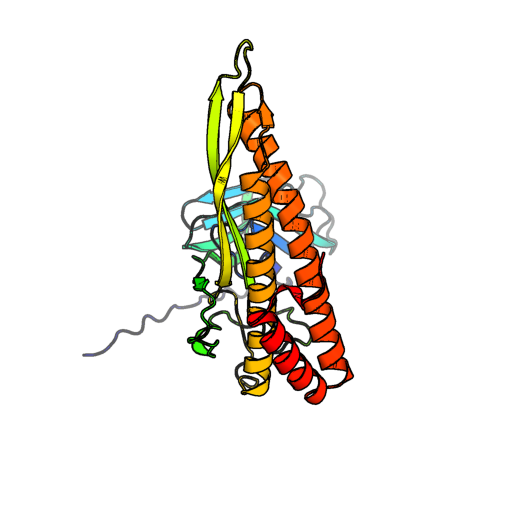LA A 1 234 ? -14.347 14.447 24.896 1.00 94.62 234 ALA A O 1
ATOM 1853 N N . PHE A 1 235 ? -12.685 15.751 24.159 1.00 93.94 235 PHE A N 1
ATOM 1854 C CA . PHE A 1 235 ? -13.398 17.025 24.238 1.00 93.94 235 PHE A CA 1
ATOM 1855 C C . PHE A 1 235 ? -13.631 17.575 22.830 1.00 93.94 235 PHE A C 1
ATOM 1857 O O . PHE A 1 235 ? -12.976 18.504 22.368 1.00 93.94 235 PHE A O 1
ATOM 1864 N N . GLY A 1 236 ? -14.601 16.973 22.142 1.00 89.25 236 GLY A N 1
ATOM 1865 C CA . GLY A 1 236 ? -14.968 17.326 20.774 1.00 89.25 236 GLY A CA 1
ATOM 1866 C C . GLY A 1 236 ? -14.732 16.190 19.782 1.00 89.25 236 GLY A C 1
ATOM 1867 O O . GLY A 1 236 ? -14.049 15.205 20.060 1.00 89.25 236 GLY A O 1
ATOM 1868 N N . VAL A 1 237 ? -15.358 16.324 18.614 1.00 85.44 237 VAL A N 1
ATOM 1869 C CA . VAL A 1 237 ? -15.370 15.287 17.572 1.00 85.44 237 VAL A CA 1
ATOM 1870 C C . VAL A 1 237 ? -13.992 15.120 16.927 1.00 85.44 237 VAL A C 1
ATOM 1872 O O . VAL A 1 237 ? -13.583 14.000 16.646 1.00 85.44 237 VAL A O 1
ATOM 1875 N N . GLU A 1 238 ? -13.252 16.210 16.730 1.00 89.12 238 GLU A N 1
ATOM 1876 C CA . GLU A 1 238 ? -11.918 16.177 16.119 1.00 89.12 238 GLU A CA 1
ATOM 1877 C C . GLU A 1 238 ? -10.900 15.422 16.988 1.00 89.12 238 GLU A C 1
ATOM 1879 O O . GLU A 1 238 ? -10.277 14.472 16.514 1.00 89.12 238 GLU A O 1
ATOM 1884 N N . GLU A 1 239 ? -10.812 15.753 18.283 1.00 91.88 239 GLU A N 1
ATOM 1885 C CA . GLU A 1 239 ? -9.947 15.038 19.234 1.00 91.88 239 GLU A CA 1
ATOM 1886 C C . GLU A 1 239 ? -10.345 13.558 19.347 1.00 91.88 239 GLU A C 1
ATOM 1888 O O . GLU A 1 239 ? -9.482 12.681 19.409 1.00 91.88 239 GLU A O 1
ATOM 1893 N N . ALA A 1 240 ? -11.649 13.256 19.334 1.00 90.50 240 ALA A N 1
ATOM 1894 C CA . ALA A 1 240 ? -12.130 11.880 19.337 1.00 90.50 240 ALA A CA 1
ATOM 1895 C C . ALA A 1 240 ? -11.625 11.091 18.122 1.00 90.50 240 ALA A C 1
ATOM 1897 O O . ALA A 1 240 ? -11.105 9.986 18.283 1.00 90.50 240 ALA A O 1
ATOM 1898 N N . TRP A 1 241 ? -11.747 11.655 16.917 1.00 84.62 241 TRP A N 1
ATOM 1899 C CA . TRP A 1 241 ? -11.260 11.016 15.695 1.00 84.62 241 TRP A CA 1
ATOM 1900 C C . TRP A 1 241 ? -9.750 10.841 15.692 1.00 84.62 241 TRP A C 1
ATOM 1902 O O . TRP A 1 241 ? -9.275 9.780 15.287 1.00 84.62 241 TRP A O 1
ATOM 1912 N N . GLN A 1 242 ? -9.006 11.843 16.160 1.00 88.25 242 GLN A N 1
ATOM 1913 C CA . GLN A 1 242 ? -7.555 11.756 16.269 1.00 88.25 242 GLN A CA 1
ATOM 1914 C C . GLN A 1 242 ? -7.144 10.615 17.207 1.00 88.25 242 GLN A C 1
ATOM 1916 O O . GLN A 1 242 ? -6.388 9.737 16.799 1.00 88.25 242 GLN A O 1
ATOM 1921 N N . LYS A 1 243 ? -7.695 10.565 18.425 1.00 93.56 243 LYS A N 1
ATOM 1922 C CA . LYS A 1 243 ? -7.379 9.514 19.402 1.00 93.56 243 LYS A CA 1
ATOM 1923 C C . LYS A 1 243 ? -7.744 8.115 18.905 1.00 93.56 243 LYS A C 1
ATOM 1925 O O . LYS A 1 243 ? -6.969 7.181 19.077 1.00 93.56 243 LYS A O 1
ATOM 1930 N N . LEU A 1 244 ? -8.914 7.959 18.280 1.00 92.25 244 LEU A N 1
ATOM 1931 C CA . LEU A 1 244 ? -9.320 6.675 17.699 1.00 92.25 244 LEU A CA 1
ATOM 1932 C C . LEU A 1 244 ? -8.371 6.242 16.580 1.00 92.25 244 LEU A C 1
ATOM 1934 O O . LEU A 1 244 ? -7.959 5.085 16.558 1.00 92.25 244 LEU A O 1
ATOM 1938 N N . ARG A 1 245 ? -8.004 7.168 15.686 1.00 89.38 245 ARG A N 1
ATOM 1939 C CA . ARG A 1 245 ? -7.037 6.911 14.615 1.00 89.38 245 ARG A CA 1
ATOM 1940 C C . ARG A 1 245 ? -5.700 6.466 15.191 1.00 89.38 245 ARG A C 1
ATOM 1942 O O . ARG A 1 245 ? -5.203 5.424 14.798 1.00 89.38 245 ARG A O 1
ATOM 1949 N N . GLU A 1 246 ? -5.164 7.184 16.174 1.00 94.06 246 GLU A N 1
ATOM 1950 C CA . GLU A 1 246 ? -3.895 6.828 16.816 1.00 94.06 246 GLU A CA 1
ATOM 1951 C C . GLU A 1 246 ? -3.908 5.406 17.406 1.00 94.06 246 GLU A C 1
ATOM 1953 O O . GLU A 1 246 ? -2.924 4.679 17.274 1.00 94.06 246 GLU A O 1
ATOM 1958 N N . GLU A 1 247 ? -5.003 4.976 18.039 1.00 96.75 247 GLU A N 1
ATOM 1959 C CA . GLU A 1 247 ? -5.115 3.619 18.593 1.00 96.75 247 GLU A CA 1
ATOM 1960 C C . GLU A 1 247 ? -5.227 2.536 17.510 1.00 96.75 247 GLU A C 1
ATOM 1962 O O . GLU A 1 247 ? -4.584 1.488 17.620 1.00 96.75 247 GLU A O 1
ATOM 1967 N N . VAL A 1 248 ? -5.999 2.785 16.448 1.00 94.56 248 VAL A N 1
ATOM 1968 C CA . VAL A 1 248 ? -6.125 1.857 15.312 1.00 94.56 248 VAL A CA 1
ATOM 1969 C C . VAL A 1 248 ? -4.803 1.760 14.543 1.00 94.56 248 VAL A C 1
ATOM 1971 O O . VAL A 1 248 ? -4.330 0.652 14.279 1.00 94.56 248 VAL A O 1
ATOM 1974 N N . ASP A 1 249 ? -4.158 2.893 14.260 1.00 91.00 249 ASP A N 1
ATOM 1975 C CA . ASP A 1 249 ? -2.896 2.984 13.519 1.00 91.00 249 ASP A CA 1
ATOM 1976 C C . ASP A 1 249 ? -1.765 2.251 14.255 1.00 91.00 249 ASP A C 1
ATOM 1978 O O . ASP A 1 249 ? -0.962 1.557 13.631 1.00 91.00 249 ASP A O 1
ATOM 1982 N N . LYS A 1 250 ? -1.717 2.319 15.594 1.00 96.69 250 LYS A N 1
ATOM 1983 C CA . LYS A 1 250 ? -0.753 1.544 16.399 1.00 96.69 250 LYS A CA 1
ATOM 1984 C C . LYS A 1 250 ? -0.890 0.040 16.168 1.00 96.69 250 LYS A C 1
ATOM 1986 O O . LYS A 1 250 ? 0.125 -0.651 16.040 1.00 96.69 250 LYS A O 1
ATOM 1991 N N . VAL A 1 251 ? -2.120 -0.480 16.136 1.00 97.88 251 VAL A N 1
ATOM 1992 C CA . VAL A 1 251 ? -2.371 -1.906 15.871 1.00 97.88 251 VAL A CA 1
ATOM 1993 C C . VAL A 1 251 ? -2.021 -2.231 14.424 1.00 97.88 251 VAL A C 1
ATOM 1995 O O . VAL A 1 251 ? -1.223 -3.139 14.191 1.00 97.88 251 VAL A O 1
ATOM 1998 N N . TYR A 1 252 ? -2.524 -1.446 13.470 1.00 95.94 252 TYR A N 1
ATOM 1999 C CA . TYR A 1 252 ? -2.222 -1.601 12.048 1.00 95.94 252 TYR A CA 1
ATOM 2000 C C . TYR A 1 252 ? -0.713 -1.678 11.786 1.00 95.94 252 TYR A C 1
ATOM 2002 O O . TYR A 1 252 ? -0.237 -2.653 11.210 1.00 95.94 252 TYR A O 1
ATOM 2010 N N . MET A 1 253 ? 0.068 -0.718 12.290 1.00 94.06 253 MET A N 1
ATOM 2011 C CA . MET A 1 253 ? 1.510 -0.633 12.037 1.00 94.06 253 MET A CA 1
ATOM 2012 C C . MET A 1 253 ? 2.312 -1.788 12.645 1.00 94.06 253 MET A C 1
ATOM 2014 O O . MET A 1 253 ? 3.411 -2.087 12.175 1.00 94.06 253 MET A O 1
ATOM 2018 N N . ARG A 1 254 ? 1.811 -2.456 13.692 1.00 97.75 254 ARG A N 1
ATOM 2019 C CA . ARG A 1 254 ? 2.432 -3.692 14.200 1.00 97.75 254 ARG A CA 1
ATOM 2020 C C . ARG A 1 254 ? 2.254 -4.837 13.209 1.00 97.75 254 ARG A C 1
ATOM 2022 O O . ARG A 1 254 ? 3.242 -5.456 12.822 1.00 97.75 254 ARG A O 1
ATOM 2029 N N . PHE A 1 255 ? 1.021 -5.083 12.772 1.00 98.00 255 PHE A N 1
ATOM 2030 C CA . PHE A 1 255 ? 0.720 -6.157 11.822 1.00 98.00 255 PHE A CA 1
ATOM 2031 C C . PHE A 1 255 ? 1.324 -5.899 10.448 1.00 98.00 255 PHE A C 1
ATOM 2033 O O . PHE A 1 255 ? 1.886 -6.817 9.863 1.00 98.00 255 PHE A O 1
ATOM 2040 N N . TRP A 1 256 ? 1.278 -4.655 9.970 1.00 94.00 256 TRP A N 1
ATOM 2041 C CA . TRP A 1 256 ? 1.899 -4.254 8.715 1.00 94.00 256 TRP A CA 1
ATOM 2042 C C . TRP A 1 256 ? 3.398 -4.550 8.717 1.00 94.00 256 TRP A C 1
ATOM 2044 O O . TRP A 1 256 ? 3.867 -5.280 7.851 1.00 94.00 256 TRP A O 1
ATOM 2054 N N . ARG A 1 257 ? 4.145 -4.067 9.725 1.00 97.25 257 ARG A N 1
ATOM 2055 C CA . ARG A 1 257 ? 5.589 -4.340 9.832 1.00 97.25 257 ARG A CA 1
ATOM 2056 C C . ARG A 1 257 ? 5.882 -5.832 9.861 1.00 97.25 257 ARG A C 1
ATOM 2058 O O . ARG A 1 257 ? 6.781 -6.282 9.162 1.00 97.25 257 ARG A O 1
ATOM 2065 N N . LYS A 1 258 ? 5.089 -6.605 10.605 1.00 98.44 258 LYS A N 1
ATOM 2066 C CA . LYS A 1 258 ? 5.275 -8.053 10.668 1.00 98.44 258 LYS A CA 1
ATOM 2067 C C . LYS A 1 258 ? 4.989 -8.754 9.344 1.00 98.44 258 LYS A C 1
ATOM 2069 O O . LYS A 1 258 ? 5.720 -9.665 8.975 1.00 98.44 258 LYS A O 1
ATOM 2074 N N . CYS A 1 259 ? 3.968 -8.308 8.619 1.00 98.25 259 CYS A N 1
ATOM 2075 C CA . CYS A 1 259 ? 3.681 -8.785 7.272 1.00 98.25 259 CYS A CA 1
ATOM 2076 C C . CYS A 1 259 ? 4.862 -8.513 6.331 1.00 98.25 259 CYS A C 1
ATOM 2078 O O . CYS A 1 259 ? 5.298 -9.424 5.632 1.00 98.25 259 CYS A O 1
ATOM 2080 N N . GLN A 1 260 ? 5.424 -7.298 6.366 1.00 97.50 260 GLN A N 1
ATOM 2081 C CA . GLN A 1 260 ? 6.598 -6.935 5.563 1.00 97.50 260 GLN A CA 1
ATOM 2082 C C . GLN A 1 260 ? 7.825 -7.788 5.921 1.00 97.50 260 GLN A C 1
ATOM 2084 O O . GLN A 1 260 ? 8.442 -8.354 5.028 1.00 97.50 260 GLN A O 1
ATOM 2089 N N . GLU A 1 261 ? 8.108 -8.003 7.212 1.00 98.44 261 GLU A N 1
ATOM 2090 C CA . GLU A 1 261 ? 9.189 -8.905 7.651 1.00 98.44 261 GLU A CA 1
ATOM 2091 C C . GLU A 1 261 ? 9.043 -10.325 7.075 1.00 98.44 261 GLU A C 1
ATOM 2093 O O . GLU A 1 261 ? 10.035 -10.973 6.741 1.00 98.44 261 GLU A O 1
ATOM 2098 N N . VAL A 1 262 ? 7.810 -10.834 6.972 1.00 98.62 262 VAL A N 1
ATOM 2099 C CA . VAL A 1 262 ? 7.546 -12.171 6.423 1.00 98.62 262 VAL A CA 1
ATOM 2100 C C . VAL A 1 262 ? 7.664 -12.205 4.901 1.00 98.62 262 VAL A C 1
ATOM 2102 O O . VAL A 1 262 ? 8.151 -13.208 4.379 1.00 98.62 262 VAL A O 1
ATOM 2105 N N . HIS A 1 263 ? 7.289 -11.134 4.198 1.00 98.25 263 HIS A N 1
ATOM 2106 C CA . HIS A 1 263 ? 7.577 -10.988 2.768 1.00 98.25 263 HIS A CA 1
ATOM 2107 C C . HIS A 1 263 ? 9.084 -10.977 2.496 1.00 98.25 263 HIS A C 1
ATOM 2109 O O . HIS A 1 263 ? 9.561 -11.783 1.703 1.00 98.25 263 HIS A O 1
ATOM 2115 N N . ASP A 1 264 ? 9.842 -10.155 3.224 1.00 98.06 264 ASP A N 1
ATOM 2116 C CA . ASP A 1 264 ? 11.296 -10.060 3.062 1.00 98.06 264 ASP A CA 1
ATOM 2117 C C . ASP A 1 264 ? 11.986 -11.405 3.331 1.00 98.06 264 ASP A C 1
ATOM 2119 O O . ASP A 1 264 ? 12.934 -11.796 2.640 1.00 98.06 264 ASP A O 1
ATOM 2123 N N . LEU A 1 265 ? 11.510 -12.138 4.344 1.00 98.56 265 LEU A N 1
ATOM 2124 C CA . LEU A 1 265 ? 12.023 -13.465 4.665 1.00 98.56 265 LEU A CA 1
ATOM 2125 C C . LEU A 1 265 ? 11.697 -14.483 3.564 1.00 98.56 265 LEU A C 1
ATOM 2127 O O . LEU A 1 265 ? 12.563 -15.289 3.221 1.00 98.56 265 LEU A O 1
ATOM 2131 N N . PHE A 1 266 ? 10.481 -14.447 3.013 1.00 98.50 266 PHE A N 1
ATOM 2132 C CA . PHE A 1 266 ? 10.087 -15.287 1.884 1.00 98.50 266 PHE A CA 1
ATOM 2133 C C . PHE A 1 266 ? 11.009 -15.057 0.679 1.00 98.50 266 PHE A C 1
ATOM 2135 O O . PHE A 1 266 ? 11.633 -16.011 0.206 1.00 98.50 266 PHE A O 1
ATOM 2142 N N . ASP A 1 267 ? 11.186 -13.804 0.261 1.00 97.38 267 ASP A N 1
ATOM 2143 C CA . ASP A 1 267 ? 12.030 -13.443 -0.885 1.00 97.38 267 ASP A CA 1
ATOM 2144 C C . ASP A 1 267 ? 13.475 -13.873 -0.677 1.00 97.38 267 ASP A C 1
ATOM 2146 O O . ASP A 1 267 ? 14.115 -14.441 -1.568 1.00 97.38 267 ASP A O 1
ATOM 2150 N N . LYS A 1 268 ? 13.999 -13.635 0.530 1.00 97.69 268 LYS A N 1
ATOM 2151 C CA . LYS A 1 268 ? 15.353 -14.039 0.899 1.00 97.69 268 LYS A CA 1
ATOM 2152 C C . LYS A 1 268 ? 15.535 -15.551 0.801 1.00 97.69 268 LYS A C 1
ATOM 2154 O O . LYS A 1 268 ? 16.481 -16.002 0.157 1.00 97.69 268 LYS A O 1
ATOM 2159 N N . GLU A 1 269 ? 14.656 -16.333 1.424 1.00 98.25 269 GLU A N 1
ATOM 2160 C CA . GLU A 1 269 ? 14.785 -17.792 1.435 1.00 98.25 269 GLU A CA 1
ATOM 2161 C C . GLU A 1 269 ? 14.617 -18.394 0.036 1.00 98.25 269 GLU A C 1
ATOM 2163 O O . GLU A 1 269 ? 15.347 -19.323 -0.316 1.00 98.25 269 GLU A O 1
ATOM 2168 N N . VAL A 1 270 ? 13.701 -17.867 -0.784 1.00 96.94 270 VAL A N 1
ATOM 2169 C CA . VAL A 1 270 ? 13.529 -18.316 -2.175 1.00 96.94 270 VAL A CA 1
ATOM 2170 C C . VAL A 1 270 ? 14.745 -17.962 -3.024 1.00 96.94 270 VAL A C 1
ATOM 2172 O O . VAL A 1 270 ? 15.204 -18.805 -3.793 1.00 96.94 270 VAL A O 1
ATOM 2175 N N . ARG A 1 271 ? 15.329 -16.772 -2.857 1.00 95.81 271 ARG A N 1
ATOM 2176 C CA . ARG A 1 271 ? 16.567 -16.394 -3.554 1.00 95.81 271 ARG A CA 1
ATOM 2177 C C . ARG A 1 271 ? 17.742 -17.304 -3.182 1.00 95.81 271 ARG A C 1
ATOM 2179 O O . ARG A 1 271 ? 18.520 -17.678 -4.053 1.00 95.81 271 ARG A O 1
ATOM 2186 N N . GLU A 1 272 ? 17.870 -17.677 -1.910 1.00 96.81 272 GLU A N 1
ATOM 2187 C CA . GLU A 1 272 ? 18.991 -18.489 -1.411 1.00 96.81 272 GLU A CA 1
ATOM 2188 C C . GLU A 1 272 ? 18.835 -19.992 -1.700 1.00 96.81 272 GLU A C 1
ATOM 2190 O O . GLU A 1 272 ? 19.822 -20.684 -1.949 1.00 96.81 272 GLU A O 1
ATOM 2195 N N . ARG A 1 273 ? 17.605 -20.520 -1.652 1.00 97.38 273 ARG A N 1
ATOM 2196 C CA . ARG A 1 273 ? 17.324 -21.971 -1.711 1.00 97.38 273 ARG A CA 1
ATOM 2197 C C . ARG A 1 273 ? 16.517 -22.394 -2.943 1.00 97.38 273 ARG A C 1
ATOM 2199 O O . ARG A 1 273 ? 16.268 -23.588 -3.138 1.00 97.38 273 ARG A O 1
ATOM 2206 N N . GLY A 1 274 ? 16.099 -21.443 -3.771 1.00 95.25 274 GLY A N 1
ATOM 2207 C CA . GLY A 1 274 ? 15.422 -21.675 -5.041 1.00 95.25 274 GLY A CA 1
ATOM 2208 C C . GLY A 1 274 ? 14.030 -22.321 -4.913 1.00 95.25 274 GLY A C 1
ATOM 2209 O O . GLY A 1 274 ? 13.341 -22.163 -3.899 1.00 95.25 274 GLY A O 1
ATOM 2210 N N . PRO A 1 275 ? 13.600 -23.102 -5.926 1.00 95.88 275 PRO A N 1
ATOM 2211 C CA . PRO A 1 275 ? 12.236 -23.637 -6.020 1.00 95.88 275 PRO A CA 1
ATOM 2212 C C . PRO A 1 275 ? 11.795 -24.539 -4.860 1.00 95.88 275 PRO A C 1
ATOM 2214 O O . PRO A 1 275 ? 10.600 -24.728 -4.643 1.00 95.88 275 PRO A O 1
ATOM 2217 N N . MET A 1 276 ? 12.738 -25.138 -4.127 1.00 96.88 276 MET A N 1
ATOM 2218 C CA . MET A 1 276 ? 12.411 -25.951 -2.954 1.00 96.88 276 MET A CA 1
ATOM 2219 C C . MET A 1 276 ? 11.842 -25.088 -1.824 1.00 96.88 276 MET A C 1
ATOM 2221 O O . MET A 1 276 ? 10.795 -25.435 -1.283 1.00 96.88 276 MET A O 1
ATOM 2225 N N . ALA A 1 277 ? 12.475 -23.950 -1.516 1.00 98.00 277 ALA A N 1
ATOM 2226 C CA . ALA A 1 277 ? 11.953 -23.033 -0.507 1.00 98.00 277 ALA A CA 1
ATOM 2227 C C . ALA A 1 277 ? 10.589 -22.473 -0.917 1.00 98.00 277 ALA A C 1
ATOM 2229 O O . ALA A 1 277 ? 9.697 -22.411 -0.079 1.00 98.00 277 ALA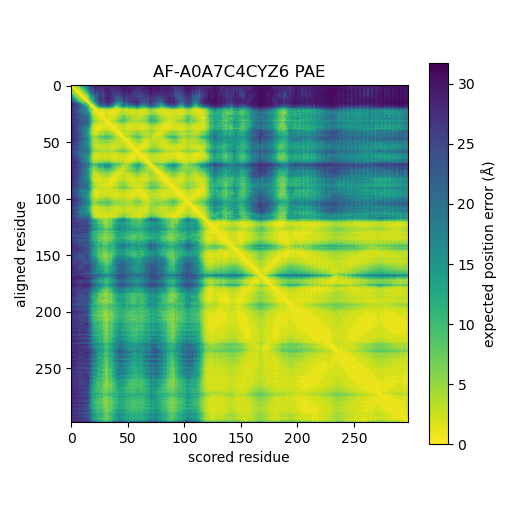 A O 1
ATOM 2230 N N . GLN A 1 278 ? 10.372 -22.165 -2.200 1.00 98.19 278 GLN A N 1
ATOM 2231 C CA . GLN A 1 278 ? 9.066 -21.687 -2.664 1.00 98.19 278 GLN A CA 1
ATOM 2232 C C . GLN A 1 278 ? 7.935 -22.685 -2.355 1.00 98.19 278 GLN A C 1
ATOM 2234 O O . GLN A 1 278 ? 6.885 -22.288 -1.850 1.00 98.19 278 GLN A O 1
ATOM 2239 N N . ARG A 1 279 ? 8.163 -23.990 -2.569 1.00 98.38 279 ARG A N 1
ATOM 2240 C CA . ARG A 1 279 ? 7.187 -25.039 -2.217 1.00 98.38 279 ARG A CA 1
ATOM 2241 C C . ARG A 1 279 ? 6.957 -25.150 -0.710 1.00 98.38 279 ARG A C 1
ATOM 2243 O O . ARG A 1 279 ? 5.812 -25.242 -0.274 1.00 98.38 279 ARG A O 1
ATOM 2250 N N . GLU A 1 280 ? 8.020 -25.098 0.091 1.00 98.44 280 GLU A N 1
ATOM 2251 C CA . GLU A 1 280 ? 7.905 -25.105 1.558 1.00 98.44 280 GLU A CA 1
ATOM 2252 C C . GLU A 1 280 ? 7.097 -23.901 2.067 1.00 98.44 280 GLU A C 1
ATOM 2254 O O . GLU A 1 280 ? 6.255 -24.039 2.960 1.00 98.44 280 GLU A O 1
ATOM 2259 N N . TRP A 1 281 ? 7.314 -22.724 1.476 1.00 98.62 281 TRP A N 1
ATOM 2260 C CA . TRP A 1 281 ? 6.550 -21.514 1.767 1.00 98.62 281 TRP A CA 1
ATOM 2261 C C . TRP A 1 281 ? 5.093 -21.639 1.347 1.00 98.62 281 TRP A C 1
ATOM 2263 O O . TRP A 1 281 ? 4.213 -21.310 2.140 1.00 98.62 281 TRP A O 1
ATOM 2273 N N . ARG A 1 282 ? 4.815 -22.197 0.167 1.00 98.62 282 ARG A N 1
ATOM 2274 C CA . ARG A 1 282 ? 3.449 -22.488 -0.281 1.00 98.62 282 ARG A CA 1
ATOM 2275 C C . ARG A 1 282 ? 2.701 -23.359 0.730 1.00 98.62 282 ARG A C 1
ATOM 2277 O O . ARG A 1 282 ? 1.579 -23.035 1.118 1.00 98.62 282 ARG A O 1
ATOM 2284 N N . GLU A 1 283 ? 3.314 -24.440 1.205 1.00 98.56 283 GLU A N 1
ATOM 2285 C CA . GLU A 1 283 ? 2.716 -25.311 2.225 1.00 98.56 283 GLU A CA 1
ATOM 2286 C C . GLU A 1 283 ? 2.500 -24.590 3.560 1.00 98.56 283 GLU A C 1
ATOM 2288 O O . GLU A 1 283 ? 1.445 -24.734 4.187 1.00 98.56 283 GLU A O 1
ATOM 2293 N N . ARG A 1 284 ? 3.493 -23.805 3.991 1.00 98.56 284 ARG A N 1
ATOM 2294 C CA . ARG A 1 284 ? 3.461 -23.031 5.234 1.00 98.56 284 ARG A CA 1
ATOM 2295 C C . ARG A 1 284 ? 2.341 -21.990 5.213 1.00 98.56 284 ARG A C 1
ATOM 2297 O O . ARG A 1 284 ? 1.505 -21.987 6.113 1.00 98.56 284 ARG A O 1
ATOM 2304 N N . VAL A 1 285 ? 2.266 -21.180 4.162 1.00 98.69 285 VAL A N 1
ATOM 2305 C CA . VAL A 1 285 ? 1.236 -20.149 3.993 1.00 98.69 285 VAL A CA 1
ATOM 2306 C C . VAL A 1 285 ? -0.148 -20.779 3.847 1.00 98.69 285 VAL A C 1
ATOM 2308 O O . VAL A 1 285 ? -1.100 -20.295 4.448 1.00 98.69 285 VAL A O 1
ATOM 2311 N N . ASN A 1 286 ? -0.276 -21.927 3.176 1.00 98.56 286 ASN A N 1
ATOM 2312 C CA . ASN A 1 286 ? -1.541 -22.666 3.136 1.00 98.56 286 ASN A CA 1
ATOM 2313 C C . ASN A 1 286 ? -2.004 -23.137 4.527 1.00 98.56 286 ASN A C 1
ATOM 2315 O O . ASN A 1 286 ? -3.210 -23.169 4.788 1.00 98.56 286 ASN A O 1
ATOM 2319 N N . ARG A 1 287 ? -1.082 -23.510 5.430 1.00 98.62 287 ARG A N 1
ATOM 2320 C CA . ARG A 1 287 ? -1.433 -23.784 6.837 1.00 98.62 287 ARG A CA 1
ATOM 2321 C C . ARG A 1 287 ? -1.902 -22.514 7.538 1.00 98.62 287 ARG A C 1
ATOM 2323 O O . ARG A 1 287 ? -2.963 -22.538 8.154 1.00 98.62 287 ARG A O 1
ATOM 2330 N N . TRP A 1 288 ? -1.194 -21.404 7.360 1.00 98.69 288 TRP A N 1
ATOM 2331 C CA . TRP A 1 288 ? -1.575 -20.114 7.937 1.00 98.69 288 TRP A CA 1
ATOM 2332 C C . TRP A 1 288 ? -2.922 -19.598 7.421 1.00 98.69 288 TRP A C 1
ATOM 2334 O O . TRP A 1 288 ? -3.720 -19.081 8.189 1.00 98.69 288 TRP A O 1
ATOM 2344 N N . LEU A 1 289 ? -3.255 -19.798 6.147 1.00 98.44 289 LEU A N 1
ATOM 2345 C CA . LEU A 1 289 ? -4.574 -19.442 5.620 1.00 98.44 289 LEU A CA 1
ATOM 2346 C C . LEU A 1 289 ? -5.700 -20.244 6.288 1.00 98.44 289 LEU A C 1
ATOM 2348 O O . LEU A 1 289 ? -6.812 -19.737 6.423 1.00 98.44 289 LEU A O 1
ATOM 2352 N N . ARG A 1 290 ? -5.442 -21.483 6.721 1.00 98.19 290 ARG A N 1
ATOM 2353 C CA . ARG A 1 290 ? -6.412 -22.273 7.499 1.00 98.19 290 ARG A CA 1
ATOM 2354 C C . ARG A 1 290 ? -6.442 -21.859 8.967 1.00 98.19 290 ARG A C 1
ATOM 2356 O O . ARG A 1 290 ? -7.518 -21.808 9.553 1.00 98.19 290 ARG A O 1
ATOM 2363 N N . ASN A 1 291 ? -5.281 -21.559 9.538 1.00 98.12 291 ASN A N 1
ATOM 2364 C CA . ASN A 1 291 ? -5.122 -21.136 10.921 1.00 98.12 291 ASN A CA 1
ATOM 2365 C C . ASN A 1 291 ? -4.122 -19.967 11.016 1.00 98.12 291 ASN A C 1
ATOM 2367 O O . ASN A 1 291 ? -2.924 -20.200 11.204 1.00 98.12 291 ASN A O 1
ATOM 2371 N N . PRO A 1 292 ? -4.590 -18.706 10.910 1.00 97.94 292 PRO A N 1
ATOM 2372 C CA . PRO A 1 292 ? -3.696 -17.545 10.841 1.00 97.94 292 PRO A CA 1
ATOM 2373 C C . PRO A 1 292 ? -2.776 -17.392 12.053 1.00 97.94 292 PRO A C 1
ATOM 2375 O O . PRO A 1 292 ? -1.687 -16.840 11.938 1.00 97.94 292 PRO A O 1
ATOM 2378 N N . ARG A 1 293 ? -3.167 -17.934 13.212 1.00 97.00 293 ARG A N 1
ATOM 2379 C CA . ARG A 1 293 ? -2.379 -17.874 14.452 1.00 97.00 293 ARG A CA 1
ATOM 2380 C C . ARG A 1 293 ? -1.087 -18.699 14.412 1.00 97.00 293 ARG A C 1
ATOM 2382 O O . ARG A 1 293 ? -0.229 -18.506 15.263 1.00 97.00 293 ARG A O 1
ATOM 2389 N N . GLU A 1 294 ? -0.930 -19.595 13.437 1.00 98.00 294 GLU A N 1
ATOM 2390 C CA . GLU A 1 294 ? 0.333 -20.310 13.193 1.00 98.00 294 GLU A CA 1
ATOM 2391 C C . GLU A 1 294 ? 1.385 -19.449 12.472 1.00 98.00 294 GLU A C 1
ATOM 2393 O O . GLU A 1 294 ? 2.547 -19.855 12.377 1.00 98.00 294 GLU A O 1
ATOM 2398 N N . ALA A 1 295 ? 1.003 -18.284 11.940 1.00 98.25 295 ALA A N 1
ATOM 2399 C CA . ALA A 1 295 ? 1.944 -17.346 11.341 1.00 98.25 295 ALA A CA 1
ATOM 2400 C C . ALA A 1 295 ? 2.772 -16.614 12.415 1.00 98.25 295 ALA A C 1
ATOM 2402 O O . ALA A 1 295 ? 2.326 -16.496 13.562 1.00 98.25 295 ALA A O 1
ATOM 2403 N N . PRO A 1 296 ? 3.964 -16.087 12.073 1.00 98.06 296 PRO A N 1
ATOM 2404 C CA . PRO A 1 296 ? 4.748 -15.257 12.982 1.00 98.06 296 PRO A CA 1
ATOM 2405 C C . PRO A 1 296 ? 3.938 -14.062 13.510 1.00 98.06 296 PRO A C 1
ATOM 2407 O O . PRO A 1 296 ? 3.457 -13.234 12.737 1.00 98.06 296 PRO A O 1
ATOM 2410 N N . GLN A 1 297 ? 3.797 -13.958 14.830 1.00 95.62 297 GLN A N 1
ATOM 2411 C CA . GLN A 1 297 ? 2.989 -12.913 15.471 1.00 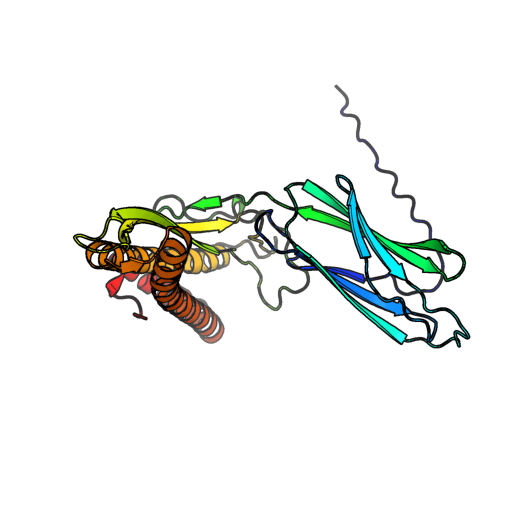95.62 297 GLN A CA 1
ATOM 2412 C C . GLN A 1 297 ? 3.782 -11.599 15.653 1.00 95.62 297 GLN A C 1
ATOM 2414 O O . GLN A 1 297 ? 5.000 -11.682 15.842 1.00 95.62 297 GLN A O 1
ATOM 2419 N N . PRO A 1 298 ? 3.140 -10.410 15.591 1.00 91.00 298 PRO A N 1
ATOM 2420 C CA . PRO A 1 298 ? 3.797 -9.108 15.787 1.00 91.00 298 PRO A CA 1
ATOM 2421 C C . PRO A 1 298 ? 4.182 -8.762 17.227 1.00 91.00 298 PRO A C 1
ATOM 2423 O O . PRO A 1 298 ? 3.393 -9.065 18.153 1.00 91.00 298 PRO A O 1
#

Solvent-accessible surface area (backbone atoms only — not comparable to full-atom values): 16963 Å² total; per-residue (Å²): 136,85,79,84,77,82,78,81,79,80,80,76,80,86,75,86,88,70,74,73,56,42,77,43,55,38,59,84,70,32,34,43,86,37,66,33,33,36,41,40,36,39,71,32,64,27,74,45,55,70,40,77,78,44,78,48,74,59,91,50,36,40,38,36,40,24,38,33,64,75,78,93,58,58,80,40,82,39,82,43,78,46,81,45,80,70,41,63,48,69,65,42,69,32,39,37,38,36,31,37,31,41,77,88,67,55,73,47,78,67,44,72,49,76,50,53,27,35,74,79,44,75,42,67,79,44,99,89,54,75,85,53,77,88,47,37,66,21,76,67,62,91,85,48,80,89,59,55,57,48,70,34,76,44,82,47,74,51,70,45,71,50,75,42,78,30,86,96,51,94,34,29,39,34,30,50,48,66,69,49,56,43,40,31,32,30,22,63,63,4,19,47,42,80,96,54,78,40,74,72,51,56,49,51,46,42,49,54,57,49,51,48,43,27,42,32,54,50,45,38,54,54,50,53,54,43,29,75,68,48,72,46,82,24,79,51,70,66,54,38,52,51,55,52,47,56,57,50,49,58,54,48,54,41,44,51,52,41,46,48,55,51,50,55,48,49,55,49,46,29,73,76,56,36,76,61,39,48,51,54,47,51,55,51,48,55,48,17,67,75,41,45,83,76,41,91,79,108

Sequence (298 aa):
MQRLLALLAVVAVVGSGAQPLEIVVDPEWPDYDDAITLYIGGTWDSLCTPRDPKVSVEGATVRVRLSVPGGACPKVSLPLRLEVPLGRLARGLYEIVVEVVDPSGAARILGSREFYVAQPNWLYWMS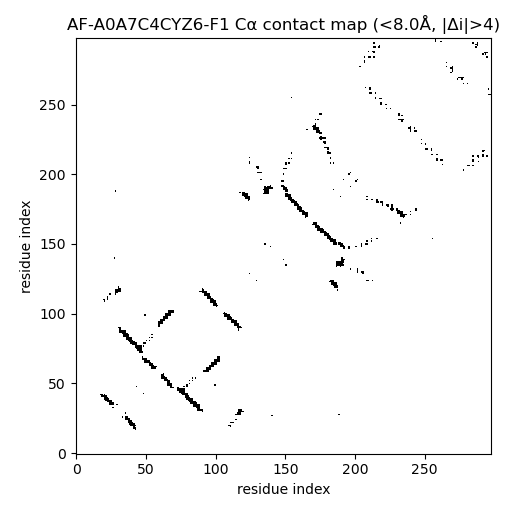NRPLAWEDFLAPPPRQRGEAVAQVCLSLTYEYGATARAEPGGPGLLVRLTEVRVHNRVDRNRSWALPEHRRPDVLEHEQIHFDINEVYRRLLQEELDRLAARLELRAFGVEEAWQKLREEVDKVYMRFWRKCQEVHDLFDKEVRERGPMAQREWRERVNRWLRNPREAPQP

pLDDT: mean 88.71, std 16.25, range [23.81, 98.81]

Foldseek 3Di:
DDDDDPDPDDPDPDDDDFDAWDWQWPVNAAAQQDFIKIKIKGKDFWPQAWDDWDWDDDPQEIETETEGDDDDTDTDIDIDIDIGTPTGDHFDKHKYWYWYAYPVRDIDTRDIDIHTHDHFPKDFDDPPDADDPLLAQEEDDPPNPPDQWAWAKDKDKDWDKDWDQDVPDLKIKMAIDDMAITIITRSHHTHGHPVPRDPLSSLLNRLLSLLSVLLSVVLNVVVVVCRVPDIDIDNDDVRNVVVVCVVSVVSVVQSVVLSVVVNVVLVVCCVVPNPVSSVVSVVQSVVCSVPSVSRDHD

Mean predicted aligned error: 10.45 Å

Secondary structure (DSSP, 8-state):
----------------SSPPPEEEEESSS-BTTS-EEEEEEEEEEESS--EEEEEEEETTEEEEEEEPPPS---EEEEEEEEEEEEE---SEEEEEEEEEE-TTS-EEEEEEEEEEEBPP-EEE--TT----GGG--BPPPTT-TT-SEE--EEEEEEEEEEEEEPTTSS-EEEEEEEEEEEEEEETTT-EE-GGG--HHHHHHHHHHHHHHHHHHHHHHHHHHHHHHH-EEEESSHHHHHHHHHHHHHHHHHHHHHHHHHHHHHHHHHHHHHTHHHHHHHHHHHHHHHH-GGGSPP-

Nearest PDB structures (foldseek):
  3wnp-assembly2_B  TM=4.617E-01  e=4.357E+00  Niallia circulans
  2wbi-assembly1_B-2  TM=2.300E-01  e=3.885E+00  Homo sapiens

Radius of gyration: 25.41 Å; Cα contacts (8 Å, |Δi|>4): 521; chains: 1; bounding box: 52×66×78 Å